Protein AF-A0A8J2E9C5-F1 (afdb_monomer)

Sequence (248 aa):
MGEDSKMFGYQILFMKEWVADTDEKKMEYRDKMMAWIKECCMEVVYVGPAHAFYETAKKCPPNMFVGKYESLQAAKDAMEKIPDRTEYVKRSMRVIEGPGDLFQKGHAYWIAQIETIHGDGSKWAKYFQAFGEANTSGFNCKYPDGNTKPVQLNLKNVSGSTFYDDSKVGTGNAFIPGTEITDDKGLVIIAEFPDCESGLLIHDAPEYKGSLLASLDMEYTNEEEWEKAEVRILAEVVERDIRIFKYE

Secondary structure (DSSP, 8-state):
------EEEEEEEEEEEE---SHHHHHHHHHHHHHHHHHH-SEEEEEEE-SEEEEGGGGS--EEEEEEESSHHHHHHHHHTPPP-TTTEEEEEEEEEEETTSS-TT-EEEEEEEEEE-TTSHHHHHHHHHHHHHHHH-EEEE-TTS-EEEE--EEEEEEEEEE---S------EEETTEEE-TTEEEEEEEEESSHHHHHHGGGSHHHHHHHHGGGT-----HHHHHHHHHHHHHHTEEEEEEEEE--

Nearest PDB structures (foldseek):
  3fmb-assembly1_B  TM=4.881E-01  e=1.694E-02  Bacteroides fragilis NCTC 9343
  3bb5-assembly2_C  TM=5.163E-01  e=3.321E-02  Jannaschia sp. CCS1
  1u8s-assembly1_A  TM=3.217E-01  e=8.639E-03  Vibrio cholerae
  1q53-assembly1_B  TM=5.784E-01  e=6.267E-01  Arabidopsis thaliana
  2dcl-assembly1_C-2  TM=4.756E-01  e=9.048E-01  Pyrococcus horikoshii

pLDDT: mean 85.26, std 12.81, range [38.34, 96.62]

Radius of gyration: 18.17 Å; Cα contacts (8 Å, |Δi|>4): 535; chains: 1; bounding box: 46×52×47 Å

Structure (mmCIF, N/CA/C/O backbone):
data_AF-A0A8J2E9C5-F1
#
_entry.id   AF-A0A8J2E9C5-F1
#
loop_
_atom_site.group_PDB
_atom_site.id
_atom_site.type_symbol
_atom_site.label_atom_id
_atom_site.label_alt_id
_atom_site.label_comp_id
_atom_site.label_asym_id
_atom_site.label_entity_id
_atom_site.label_seq_id
_atom_site.pdbx_PDB_ins_code
_atom_site.Cartn_x
_atom_site.Cartn_y
_atom_site.Cartn_z
_atom_site.occupancy
_atom_site.B_iso_or_equiv
_atom_site.auth_seq_id
_atom_site.auth_comp_id
_atom_site.auth_asym_id
_atom_site.auth_atom_id
_atom_site.pdbx_PDB_model_num
ATOM 1 N N . MET A 1 1 ? -3.335 -34.208 3.061 1.00 38.34 1 MET A N 1
ATOM 2 C CA . MET A 1 1 ? -2.199 -33.880 2.180 1.00 38.34 1 MET A CA 1
ATOM 3 C C . MET A 1 1 ? -2.610 -32.602 1.484 1.00 38.34 1 MET A C 1
ATOM 5 O O . MET A 1 1 ? -3.496 -32.668 0.646 1.00 38.34 1 MET A O 1
ATOM 9 N N . GLY A 1 2 ? -2.154 -31.455 1.989 1.00 42.97 2 GLY A N 1
ATOM 10 C CA . GLY A 1 2 ? -2.482 -30.165 1.384 1.00 42.97 2 GLY A CA 1
ATOM 11 C C . GLY A 1 2 ? -1.696 -30.036 0.090 1.00 42.97 2 GLY A C 1
ATOM 12 O O . GLY A 1 2 ? -0.521 -30.394 0.070 1.00 42.97 2 GLY A O 1
ATOM 13 N N . GLU A 1 3 ? -2.350 -29.623 -0.987 1.00 46.50 3 GLU A N 1
ATOM 14 C CA . GLU A 1 3 ? -1.642 -29.187 -2.184 1.00 46.50 3 GLU A CA 1
ATOM 15 C C . GLU A 1 3 ? -0.744 -28.020 -1.771 1.00 46.50 3 GLU A C 1
ATOM 17 O O . GLU A 1 3 ? -1.248 -27.012 -1.275 1.00 46.50 3 GLU A O 1
ATOM 22 N N . ASP A 1 4 ? 0.573 -28.164 -1.927 1.00 54.38 4 ASP A N 1
ATOM 23 C CA . ASP A 1 4 ? 1.475 -27.020 -1.866 1.00 54.38 4 ASP A CA 1
ATOM 24 C C . ASP A 1 4 ? 1.046 -26.079 -2.993 1.00 54.38 4 ASP A C 1
ATOM 26 O O . ASP A 1 4 ? 1.326 -26.313 -4.174 1.00 54.38 4 ASP A O 1
ATOM 30 N N . SER A 1 5 ? 0.279 -25.046 -2.641 1.00 74.81 5 SER A N 1
ATOM 31 C CA . SER A 1 5 ? -0.104 -24.002 -3.577 1.00 74.81 5 SER A CA 1
ATOM 32 C C . SER A 1 5 ? 1.186 -23.415 -4.131 1.00 74.81 5 SER A C 1
ATOM 34 O O . SER A 1 5 ? 1.983 -22.857 -3.375 1.00 74.81 5 SER A O 1
ATOM 36 N N . LYS A 1 6 ? 1.417 -23.577 -5.438 1.00 88.56 6 LYS A N 1
ATOM 37 C CA . LYS A 1 6 ? 2.603 -23.039 -6.106 1.00 88.56 6 LYS A CA 1
ATOM 38 C C . LYS A 1 6 ? 2.781 -21.569 -5.709 1.00 88.56 6 LYS A C 1
ATOM 40 O O . LYS A 1 6 ? 1.858 -20.770 -5.884 1.00 88.56 6 LYS A O 1
ATOM 45 N N . MET A 1 7 ? 3.958 -21.242 -5.184 1.00 93.56 7 MET A N 1
ATOM 46 C CA . MET A 1 7 ? 4.328 -19.880 -4.812 1.00 93.56 7 MET A CA 1
ATOM 47 C C . MET A 1 7 ? 4.856 -19.126 -6.034 1.00 93.56 7 MET A C 1
ATOM 49 O O . MET A 1 7 ? 5.491 -19.706 -6.918 1.00 93.56 7 MET A O 1
ATOM 53 N N . PHE A 1 8 ? 4.569 -17.831 -6.087 1.00 95.56 8 PHE A N 1
ATOM 54 C CA . PHE A 1 8 ? 4.914 -16.925 -7.175 1.00 95.56 8 PHE A CA 1
ATOM 55 C C . PHE A 1 8 ? 5.595 -15.678 -6.615 1.00 95.56 8 PHE A C 1
ATOM 57 O O . PHE A 1 8 ? 5.377 -15.293 -5.465 1.00 95.56 8 PHE A O 1
ATOM 64 N N . GLY A 1 9 ? 6.406 -15.028 -7.447 1.00 95.38 9 GLY A N 1
ATOM 65 C CA . GLY A 1 9 ? 6.961 -13.719 -7.128 1.00 95.38 9 GLY A CA 1
ATOM 66 C C . GLY A 1 9 ? 5.986 -12.621 -7.525 1.00 95.38 9 GLY A C 1
ATOM 67 O O . GLY A 1 9 ? 5.384 -12.689 -8.596 1.00 95.38 9 GLY A O 1
ATOM 68 N N . TYR A 1 10 ? 5.862 -11.590 -6.699 1.00 95.62 10 TYR A N 1
ATOM 69 C CA . TYR A 1 10 ? 5.095 -10.395 -7.026 1.00 95.62 10 TYR A CA 1
ATOM 70 C C . TYR A 1 10 ? 5.965 -9.159 -6.869 1.00 95.62 10 TYR A C 1
ATOM 72 O O . TYR A 1 10 ? 6.645 -8.999 -5.857 1.00 95.62 10 TYR A O 1
ATOM 80 N N . GLN A 1 11 ? 5.905 -8.272 -7.856 1.00 94.94 11 GLN A N 1
ATOM 81 C CA . GLN A 1 11 ? 6.438 -6.923 -7.743 1.00 94.94 11 GLN A CA 1
ATOM 82 C C . GLN A 1 11 ? 5.298 -5.939 -7.526 1.00 94.94 11 GLN A C 1
ATOM 84 O O . GLN A 1 11 ? 4.288 -5.990 -8.227 1.00 94.94 11 GLN A O 1
ATOM 89 N N . ILE A 1 12 ? 5.483 -5.020 -6.584 1.00 94.81 12 ILE A N 1
ATOM 90 C CA . ILE A 1 12 ? 4.533 -3.958 -6.262 1.00 94.81 12 ILE A CA 1
ATOM 91 C C . ILE A 1 12 ? 5.288 -2.634 -6.307 1.00 94.81 12 ILE A C 1
ATOM 93 O O . ILE A 1 12 ? 6.151 -2.372 -5.468 1.00 94.81 12 ILE A O 1
ATOM 97 N N . LEU A 1 13 ? 4.960 -1.795 -7.284 1.00 92.88 13 LEU A N 1
ATOM 98 C CA . LEU A 1 13 ? 5.558 -0.480 -7.501 1.00 92.88 13 LEU A CA 1
ATOM 99 C C . LEU A 1 13 ? 4.539 0.601 -7.171 1.00 92.88 13 LEU A C 1
ATOM 101 O O . LEU A 1 13 ? 3.459 0.630 -7.761 1.00 92.88 13 LEU A O 1
ATOM 105 N N . PHE A 1 14 ? 4.937 1.550 -6.329 1.00 92.56 14 PHE A N 1
ATOM 106 C CA . PHE A 1 14 ? 4.228 2.796 -6.051 1.00 92.56 14 PHE A CA 1
ATOM 107 C C . PHE A 1 14 ? 5.047 3.989 -6.548 1.00 92.56 14 PHE A C 1
ATOM 109 O O . PHE A 1 14 ? 6.194 4.188 -6.141 1.00 92.56 14 PHE A O 1
ATOM 116 N N . MET A 1 15 ? 4.473 4.808 -7.433 1.00 90.69 15 MET A N 1
ATOM 117 C CA . MET A 1 15 ? 5.114 6.058 -7.842 1.00 90.69 15 MET A CA 1
ATOM 118 C C . MET A 1 15 ? 5.050 7.077 -6.705 1.00 90.69 15 MET A C 1
ATOM 120 O O . MET A 1 15 ? 3.982 7.310 -6.145 1.00 90.69 15 MET A O 1
ATOM 124 N N . LYS A 1 16 ? 6.186 7.693 -6.369 1.00 88.00 16 LYS A N 1
ATOM 125 C CA . LYS A 1 16 ? 6.318 8.635 -5.248 1.00 88.00 16 LYS A CA 1
ATOM 126 C C . LYS A 1 16 ? 6.384 10.086 -5.707 1.00 88.00 16 LYS A C 1
ATOM 128 O O . LYS A 1 16 ? 5.796 10.946 -5.065 1.00 88.00 16 LYS A O 1
ATOM 133 N N . GLU A 1 17 ? 7.047 10.356 -6.829 1.00 89.31 17 GLU A N 1
ATOM 134 C CA . GLU A 1 17 ? 7.229 11.718 -7.345 1.00 89.31 17 GLU A CA 1
ATOM 135 C C . GLU A 1 17 ? 7.603 11.691 -8.831 1.00 89.31 17 GLU A C 1
ATOM 137 O O . GLU A 1 17 ? 8.390 10.840 -9.242 1.00 89.31 17 GLU A O 1
ATOM 142 N N . TRP A 1 18 ? 7.091 12.630 -9.629 1.00 88.81 18 TRP A N 1
ATOM 143 C CA . TRP A 1 18 ? 7.625 12.886 -10.969 1.00 88.81 18 TRP A CA 1
ATOM 144 C C . TRP A 1 18 ? 8.860 13.783 -10.868 1.00 88.81 18 TRP A C 1
ATOM 146 O O . TRP A 1 18 ? 8.775 14.880 -10.329 1.00 88.81 18 TRP A O 1
ATOM 156 N N . VAL A 1 19 ? 9.986 13.318 -11.407 1.00 90.31 19 VAL A N 1
ATOM 157 C CA . VAL A 1 19 ? 11.205 14.128 -11.585 1.00 90.31 19 VAL A CA 1
ATOM 158 C C . VAL A 1 19 ? 11.178 14.819 -12.948 1.00 90.31 19 VAL A C 1
ATOM 160 O O . VAL A 1 19 ? 11.629 15.953 -13.077 1.00 90.31 19 VAL A O 1
ATOM 163 N N . ALA A 1 20 ? 10.600 14.150 -13.950 1.00 90.12 20 ALA A N 1
ATOM 164 C CA . ALA A 1 20 ? 10.371 14.721 -15.266 1.00 90.12 20 ALA A CA 1
ATOM 165 C C . ALA A 1 20 ? 9.460 15.957 -15.186 1.00 90.12 20 ALA A C 1
ATOM 167 O O . ALA A 1 20 ? 8.334 15.902 -14.681 1.00 90.12 20 ALA A O 1
ATOM 168 N N . ASP A 1 21 ? 9.943 17.051 -15.759 1.00 90.69 21 ASP A N 1
ATOM 169 C CA . ASP A 1 21 ? 9.300 18.361 -15.818 1.00 90.69 21 ASP A CA 1
ATOM 170 C C . ASP A 1 21 ? 8.372 18.524 -17.031 1.00 90.69 21 ASP A C 1
ATOM 172 O O . ASP A 1 21 ? 7.454 19.344 -16.996 1.00 90.69 21 ASP A O 1
ATOM 176 N N . THR A 1 22 ? 8.554 17.712 -18.077 1.00 92.38 22 THR A N 1
ATOM 177 C CA . THR A 1 22 ? 7.727 17.728 -19.291 1.00 92.38 22 THR A CA 1
ATOM 178 C C . THR A 1 22 ? 6.881 16.469 -19.447 1.00 92.38 22 THR A C 1
ATOM 180 O O . THR A 1 22 ? 7.266 15.371 -19.039 1.00 92.38 22 THR A O 1
ATOM 183 N N . ASP A 1 23 ? 5.720 16.607 -20.087 1.00 92.12 23 ASP A N 1
ATOM 184 C CA . ASP A 1 23 ? 4.846 15.465 -20.371 1.00 92.12 23 ASP A CA 1
ATOM 185 C C . ASP A 1 23 ? 5.455 14.504 -21.400 1.00 92.12 23 ASP A C 1
ATOM 187 O O . ASP A 1 23 ? 5.246 13.297 -21.301 1.00 92.12 23 ASP A O 1
ATOM 191 N N . GLU A 1 24 ? 6.288 15.006 -22.314 1.00 94.25 24 GLU A N 1
ATOM 192 C CA . GLU A 1 24 ? 7.052 14.184 -23.259 1.00 94.25 24 GLU A CA 1
ATOM 193 C C . GLU A 1 24 ? 7.985 13.205 -22.533 1.00 94.25 24 GLU A C 1
ATOM 195 O O . GLU A 1 24 ? 7.962 12.010 -22.820 1.00 94.25 24 GLU A O 1
ATOM 200 N N . LYS A 1 25 ? 8.739 13.670 -21.525 1.00 93.00 25 LYS A N 1
ATOM 201 C CA . LYS A 1 25 ? 9.601 12.797 -20.709 1.00 93.00 25 LYS A CA 1
ATOM 202 C C . LYS A 1 25 ? 8.796 11.797 -19.880 1.00 93.00 25 LYS A C 1
ATOM 204 O O . LYS A 1 25 ? 9.195 10.640 -19.743 1.00 93.00 25 LYS A O 1
ATOM 209 N N . LYS A 1 26 ? 7.646 12.211 -19.335 1.00 91.06 26 LYS A N 1
ATOM 210 C CA . LYS A 1 26 ? 6.746 11.298 -18.606 1.00 91.06 26 LYS A CA 1
ATOM 211 C C . LYS A 1 26 ? 6.207 10.200 -19.527 1.00 91.06 26 LYS A C 1
ATOM 213 O O . LYS A 1 26 ? 6.152 9.040 -19.119 1.00 91.06 26 LYS A O 1
ATOM 218 N N . MET A 1 27 ? 5.833 10.553 -20.758 1.00 91.88 27 MET A N 1
ATOM 219 C CA . MET A 1 27 ? 5.395 9.603 -21.784 1.00 91.88 27 MET A CA 1
ATOM 220 C C . MET A 1 27 ? 6.518 8.654 -22.199 1.00 91.88 27 MET A C 1
ATOM 222 O O . MET A 1 27 ? 6.300 7.448 -22.225 1.00 91.88 27 MET A O 1
ATOM 226 N N . GLU A 1 28 ? 7.726 9.166 -22.433 1.00 93.56 28 GLU A N 1
ATOM 227 C CA . GLU A 1 28 ? 8.890 8.342 -22.771 1.00 93.56 28 GLU A CA 1
ATOM 228 C C . GLU A 1 28 ? 9.149 7.274 -21.696 1.00 93.56 28 GLU A C 1
ATOM 230 O O . GLU A 1 28 ? 9.311 6.090 -22.001 1.00 93.56 28 GLU A O 1
ATOM 235 N N . TYR A 1 29 ? 9.142 7.668 -20.419 1.00 92.00 29 TYR A N 1
ATOM 236 C CA . TYR A 1 29 ? 9.328 6.721 -19.321 1.00 92.00 29 TYR A CA 1
ATOM 237 C C . TYR A 1 29 ? 8.182 5.716 -19.213 1.00 92.00 29 TYR A C 1
ATOM 239 O O . TYR A 1 29 ? 8.417 4.533 -18.958 1.00 92.00 29 TYR A O 1
ATOM 247 N N . ARG A 1 30 ? 6.939 6.158 -19.438 1.00 90.88 30 ARG A N 1
ATOM 248 C CA . ARG A 1 30 ? 5.783 5.259 -19.499 1.00 90.88 30 ARG A CA 1
ATOM 249 C C . ARG A 1 30 ? 5.985 4.194 -20.575 1.00 90.88 30 ARG A C 1
ATOM 251 O O . ARG A 1 30 ? 5.774 3.021 -20.283 1.00 90.88 30 ARG A O 1
ATOM 258 N N . ASP A 1 31 ? 6.420 4.571 -21.771 1.00 93.38 31 ASP A N 1
ATOM 259 C CA . ASP A 1 31 ? 6.625 3.630 -22.875 1.00 93.38 31 ASP A CA 1
ATOM 260 C C . ASP A 1 31 ? 7.745 2.628 -22.564 1.00 93.38 31 ASP A C 1
ATOM 262 O O . ASP A 1 31 ? 7.563 1.423 -22.757 1.00 93.38 31 ASP A O 1
ATOM 266 N N . LYS A 1 32 ? 8.859 3.095 -21.976 1.00 93.25 32 LYS A N 1
ATOM 267 C CA . LYS A 1 32 ? 9.937 2.224 -21.471 1.00 93.25 32 LYS A CA 1
ATOM 268 C C . LYS A 1 32 ? 9.419 1.224 -20.434 1.00 93.25 32 LYS A C 1
ATOM 270 O O . LYS A 1 32 ? 9.705 0.031 -20.531 1.00 93.25 32 LYS A O 1
ATOM 275 N N . MET A 1 33 ? 8.630 1.691 -19.465 1.00 91.75 33 MET A N 1
ATOM 276 C CA . MET A 1 33 ? 8.033 0.836 -18.437 1.00 91.75 33 MET A CA 1
ATOM 277 C C . MET A 1 33 ? 7.073 -0.192 -19.037 1.00 91.75 33 MET A C 1
ATOM 279 O O . MET A 1 33 ? 7.141 -1.360 -18.674 1.00 91.75 33 MET A O 1
ATOM 283 N N . MET A 1 34 ? 6.209 0.202 -19.977 1.00 91.56 34 MET A N 1
ATOM 284 C CA . MET A 1 34 ? 5.273 -0.722 -20.626 1.00 91.56 34 MET A CA 1
ATOM 285 C C . MET A 1 34 ? 5.990 -1.784 -21.469 1.00 91.56 34 MET A C 1
ATOM 287 O O . MET A 1 34 ? 5.558 -2.938 -21.484 1.00 91.56 34 MET A O 1
ATOM 291 N N . ALA A 1 35 ? 7.090 -1.423 -22.138 1.00 93.06 35 ALA A N 1
ATOM 292 C CA . ALA A 1 35 ? 7.927 -2.376 -22.863 1.00 93.06 35 ALA A CA 1
ATOM 293 C C . ALA A 1 35 ? 8.553 -3.412 -21.914 1.00 93.06 35 ALA A C 1
ATOM 295 O O . ALA A 1 35 ? 8.406 -4.612 -22.146 1.00 93.06 35 ALA A O 1
ATOM 296 N N . TRP A 1 36 ? 9.154 -2.959 -20.809 1.00 93.31 36 TRP A N 1
ATOM 297 C CA . TRP A 1 36 ? 9.725 -3.844 -19.788 1.00 93.31 36 TRP A CA 1
ATOM 298 C C . TRP A 1 36 ? 8.662 -4.735 -19.123 1.00 93.31 36 TRP A C 1
ATOM 300 O 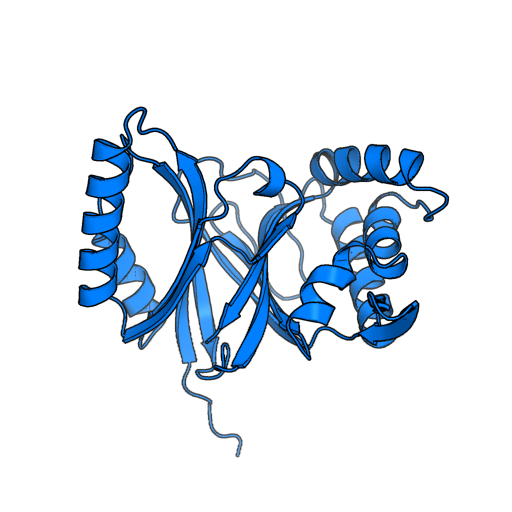O . TRP A 1 36 ? 8.883 -5.936 -18.972 1.00 93.31 36 TRP A O 1
ATOM 310 N N . ILE A 1 37 ? 7.479 -4.191 -18.801 1.00 91.69 37 ILE A N 1
ATOM 311 C CA . ILE A 1 37 ? 6.354 -4.967 -18.251 1.00 91.69 37 ILE A CA 1
ATOM 312 C C . ILE A 1 37 ? 5.995 -6.116 -19.198 1.00 91.69 37 ILE A C 1
ATOM 314 O O . ILE A 1 37 ? 5.868 -7.256 -18.761 1.00 91.69 37 ILE A O 1
ATOM 318 N N . LYS A 1 38 ? 5.864 -5.830 -20.498 1.00 90.00 38 LYS A N 1
ATOM 319 C CA . LYS A 1 38 ? 5.512 -6.829 -21.515 1.00 90.00 38 LYS A CA 1
ATOM 320 C C . LYS A 1 38 ? 6.583 -7.910 -21.687 1.00 90.00 38 LYS A C 1
ATOM 322 O O . LYS A 1 38 ? 6.244 -9.038 -22.027 1.00 90.00 38 LYS A O 1
ATOM 327 N N . GLU A 1 39 ? 7.851 -7.561 -21.501 1.00 90.56 39 GLU A N 1
ATOM 328 C CA . GLU A 1 39 ? 8.970 -8.497 -21.625 1.00 90.56 39 GLU A CA 1
ATOM 329 C C . GLU A 1 39 ? 9.114 -9.398 -20.394 1.00 90.56 39 GLU A C 1
ATOM 331 O O . GLU A 1 39 ? 9.357 -10.595 -20.532 1.00 90.56 39 GLU A O 1
ATOM 336 N N . CYS A 1 40 ? 8.981 -8.826 -19.196 1.00 89.12 40 CYS A N 1
ATOM 337 C CA . CYS A 1 40 ? 9.404 -9.486 -17.963 1.00 89.12 40 CYS A CA 1
ATOM 338 C C . CYS A 1 40 ? 8.252 -10.061 -17.131 1.00 89.12 40 CYS A C 1
ATOM 340 O O . CYS A 1 40 ? 8.484 -10.966 -16.332 1.00 89.12 40 CYS A O 1
ATOM 342 N N . CYS A 1 41 ? 7.029 -9.537 -17.258 1.00 89.44 41 CYS A N 1
ATOM 343 C CA . CYS A 1 41 ? 5.917 -9.971 -16.412 1.00 89.44 41 CYS A CA 1
ATOM 344 C C . CYS A 1 41 ? 5.252 -11.214 -16.991 1.00 89.44 41 CYS A C 1
ATOM 346 O O . CYS A 1 41 ? 4.810 -11.211 -18.139 1.00 89.44 41 CYS A O 1
ATOM 348 N N . MET A 1 42 ? 5.088 -12.245 -16.161 1.00 90.50 42 MET A N 1
ATOM 349 C CA . MET A 1 42 ? 4.249 -13.389 -16.520 1.00 90.50 42 MET A CA 1
ATOM 350 C C . MET A 1 42 ? 2.776 -12.965 -16.598 1.00 90.50 42 MET A C 1
ATOM 352 O O . MET A 1 42 ? 2.048 -13.387 -17.491 1.00 90.50 42 MET A O 1
ATOM 356 N N . GLU A 1 43 ? 2.339 -12.116 -15.666 1.00 94.31 43 GLU A N 1
ATOM 357 C CA . GLU A 1 43 ? 0.980 -11.586 -15.616 1.00 94.31 43 GLU A CA 1
ATOM 358 C C . GLU A 1 43 ? 0.994 -10.163 -15.041 1.00 94.31 43 GLU A C 1
ATOM 360 O O . GLU A 1 43 ? 1.616 -9.896 -14.010 1.00 94.31 43 GLU A O 1
ATOM 365 N N . VAL A 1 44 ? 0.300 -9.240 -15.712 1.00 95.19 44 VAL A N 1
ATOM 366 C CA . VAL A 1 44 ? 0.054 -7.889 -15.194 1.00 95.19 44 VAL A CA 1
ATOM 367 C C . VAL A 1 44 ? -1.236 -7.931 -14.390 1.00 95.19 44 VAL A C 1
ATOM 369 O O . VAL A 1 44 ? -2.321 -8.036 -14.962 1.00 95.19 44 VAL A O 1
ATOM 372 N N . VAL A 1 45 ? -1.110 -7.855 -13.067 1.00 95.69 45 VAL A N 1
ATOM 373 C CA . VAL A 1 45 ? -2.261 -7.769 -12.161 1.00 95.69 45 VAL A CA 1
ATOM 374 C C . VAL A 1 45 ? -2.852 -6.365 -12.227 1.00 95.69 45 VAL A C 1
ATOM 376 O O . VAL A 1 45 ? -4.058 -6.197 -12.339 1.00 95.69 45 VAL A O 1
ATOM 379 N N . TYR A 1 46 ? -2.011 -5.331 -12.192 1.00 95.56 46 TYR A N 1
ATOM 380 C CA . TYR A 1 46 ? -2.495 -3.959 -12.288 1.00 95.56 46 TYR A CA 1
ATOM 381 C C . TYR A 1 46 ? -1.446 -3.017 -12.861 1.00 95.56 46 TYR A C 1
ATOM 383 O O . TYR A 1 46 ? -0.265 -3.115 -12.533 1.00 95.56 46 TYR A O 1
ATOM 391 N N . VAL A 1 47 ? -1.885 -2.062 -13.679 1.00 93.88 47 VAL A N 1
ATOM 392 C CA . VAL A 1 47 ? -1.087 -0.905 -14.092 1.00 93.88 47 VAL A CA 1
ATOM 393 C C . VAL A 1 47 ? -2.015 0.288 -14.285 1.00 93.88 47 VAL A C 1
ATOM 395 O O . VAL A 1 47 ? -2.882 0.287 -15.156 1.00 93.88 47 VAL A O 1
ATOM 398 N N . GLY A 1 48 ? -1.862 1.318 -13.459 1.00 92.69 48 GLY A N 1
ATOM 399 C CA . GLY A 1 48 ? -2.769 2.460 -13.509 1.00 92.69 48 GLY A CA 1
ATOM 400 C C . GLY A 1 48 ? -2.763 3.302 -12.241 1.00 92.69 48 GLY A C 1
ATOM 401 O O . GLY A 1 48 ? -1.997 3.027 -11.316 1.00 92.69 48 GLY A O 1
ATOM 402 N N . PRO A 1 49 ? -3.586 4.361 -12.190 1.00 93.06 49 PRO A N 1
ATOM 403 C CA . PRO A 1 49 ? -3.785 5.134 -10.970 1.00 93.06 49 PRO A CA 1
ATOM 404 C C . PRO A 1 49 ? -4.490 4.286 -9.904 1.00 93.06 49 PRO A C 1
ATOM 406 O O . PRO A 1 49 ? -5.382 3.508 -10.227 1.00 93.06 49 PRO A O 1
ATOM 409 N N . ALA A 1 50 ? -4.123 4.435 -8.636 1.00 93.00 50 ALA A N 1
ATOM 410 C CA . ALA A 1 50 ? -4.921 3.919 -7.530 1.00 93.00 50 ALA A CA 1
ATOM 411 C C . ALA A 1 50 ? -6.314 4.578 -7.526 1.00 93.00 50 ALA A C 1
ATOM 413 O O . ALA A 1 50 ? -6.450 5.757 -7.855 1.00 93.00 50 ALA A O 1
ATOM 414 N N . HIS A 1 51 ? -7.336 3.814 -7.142 1.00 91.12 51 HIS A N 1
ATOM 415 C CA . HIS A 1 51 ? -8.708 4.304 -6.979 1.00 91.12 51 HIS A CA 1
ATOM 416 C C . HIS A 1 51 ? -8.840 5.186 -5.731 1.00 91.12 51 HIS A C 1
ATOM 418 O O . HIS A 1 51 ? -9.567 6.173 -5.747 1.00 91.12 51 HIS A O 1
ATOM 424 N N . ALA A 1 52 ? -8.097 4.849 -4.676 1.00 89.56 52 ALA A N 1
ATOM 425 C CA . ALA A 1 52 ? -7.893 5.692 -3.505 1.00 89.56 52 ALA A CA 1
ATOM 426 C C . ALA A 1 52 ? -6.478 5.509 -2.959 1.00 89.56 52 ALA A C 1
ATOM 428 O O . ALA A 1 52 ? -5.839 4.473 -3.168 1.00 89.56 52 ALA A O 1
ATOM 429 N N . PHE A 1 53 ? -5.987 6.534 -2.273 1.00 90.31 53 PHE A N 1
ATOM 430 C CA . PHE A 1 53 ? -4.647 6.572 -1.712 1.00 90.31 53 PHE A CA 1
ATOM 431 C C . PHE A 1 53 ? -4.646 7.428 -0.445 1.00 90.31 53 PHE A C 1
ATOM 433 O O . PHE A 1 53 ? -5.265 8.493 -0.401 1.00 90.31 53 PHE A O 1
ATOM 440 N N . TYR A 1 54 ? -3.966 6.952 0.594 1.00 88.56 54 TYR A N 1
ATOM 441 C CA . TYR A 1 54 ? -4.038 7.541 1.930 1.00 88.56 54 TYR A CA 1
ATOM 442 C C . TYR A 1 54 ? -2.648 7.813 2.505 1.00 88.56 54 TYR A C 1
ATOM 444 O O . TYR A 1 54 ? -1.636 7.295 2.029 1.00 88.56 54 TYR A O 1
ATOM 452 N N . GLU A 1 55 ? -2.614 8.649 3.543 1.00 85.94 55 GLU A N 1
ATOM 453 C CA . GLU A 1 55 ? -1.415 8.924 4.338 1.00 85.94 55 GLU A CA 1
ATOM 454 C C . GLU A 1 55 ? -0.260 9.498 3.504 1.00 85.94 55 GLU A C 1
ATOM 456 O O . GLU A 1 55 ? -0.444 10.532 2.857 1.00 85.94 55 GLU A O 1
ATOM 461 N N . THR A 1 56 ? 0.925 8.874 3.485 1.00 84.12 56 THR A N 1
ATOM 462 C CA . THR A 1 56 ? 2.060 9.403 2.702 1.00 84.12 56 THR A CA 1
ATOM 463 C C . THR A 1 56 ? 1.750 9.469 1.206 1.00 84.12 56 THR A C 1
ATOM 465 O O . THR A 1 56 ? 2.242 10.362 0.513 1.00 84.12 56 THR A O 1
ATOM 468 N N . ALA A 1 57 ? 0.845 8.610 0.726 1.00 81.88 57 ALA A N 1
ATOM 469 C CA . ALA A 1 57 ? 0.420 8.561 -0.663 1.00 81.88 57 ALA A CA 1
ATOM 470 C C . ALA A 1 57 ? -0.373 9.806 -1.096 1.00 81.88 57 ALA A C 1
ATOM 472 O O . ALA A 1 57 ? -0.382 10.124 -2.283 1.00 81.88 57 ALA A O 1
ATOM 473 N N . LYS A 1 58 ? -0.985 10.561 -0.161 1.00 84.56 58 LYS A N 1
ATOM 474 C CA . LYS A 1 58 ? -1.742 11.803 -0.454 1.00 84.56 58 LYS A CA 1
ATOM 475 C C . LYS A 1 58 ? -0.896 12.859 -1.185 1.00 84.56 58 LYS A C 1
ATOM 477 O O . LYS A 1 58 ? -1.447 13.761 -1.809 1.00 84.56 58 LYS A O 1
ATOM 482 N N . LYS A 1 59 ? 0.436 12.760 -1.103 1.00 81.88 59 LYS A N 1
ATOM 483 C CA . LYS A 1 59 ? 1.400 13.678 -1.734 1.00 81.88 59 LYS A CA 1
ATOM 484 C C . LYS A 1 59 ? 2.070 13.093 -2.985 1.00 81.88 59 LYS A C 1
ATOM 486 O O . LYS A 1 59 ? 2.920 13.755 -3.575 1.00 81.88 59 LYS A O 1
ATOM 491 N N . CYS A 1 60 ? 1.718 11.871 -3.377 1.00 85.31 60 CYS A N 1
ATOM 492 C CA . CYS A 1 60 ? 2.383 11.123 -4.437 1.00 85.31 60 CYS A CA 1
ATOM 493 C C . CYS A 1 60 ? 1.498 10.992 -5.688 1.00 85.31 60 CYS A C 1
ATOM 495 O O . CYS A 1 60 ? 0.272 11.061 -5.593 1.00 85.31 60 CYS A O 1
ATOM 497 N N . PRO A 1 61 ? 2.083 10.741 -6.875 1.00 86.25 61 PRO A N 1
ATOM 498 C CA . PRO A 1 61 ? 1.314 10.312 -8.034 1.00 86.25 61 PRO A CA 1
ATOM 499 C C . PRO A 1 61 ? 0.526 9.030 -7.718 1.00 86.25 61 PRO A C 1
ATOM 501 O O . PRO A 1 61 ? 1.085 8.099 -7.126 1.00 86.25 61 PRO A O 1
ATOM 504 N N . PRO A 1 62 ? -0.736 8.913 -8.165 1.00 89.31 62 PRO A N 1
ATOM 505 C CA . PRO A 1 62 ? -1.581 7.768 -7.825 1.00 89.31 62 PRO A CA 1
ATOM 506 C C . PRO A 1 62 ? -1.119 6.478 -8.513 1.00 89.31 62 PRO A C 1
ATOM 508 O O . PRO A 1 62 ? -1.522 5.387 -8.122 1.00 89.31 62 PRO A O 1
ATOM 511 N N . ASN A 1 63 ? -0.275 6.579 -9.541 1.00 92.00 63 ASN A N 1
ATOM 512 C CA . ASN A 1 63 ? 0.150 5.464 -10.374 1.00 92.00 63 ASN A CA 1
ATOM 513 C C . ASN A 1 63 ? 0.869 4.362 -9.591 1.00 92.00 63 ASN A C 1
ATOM 515 O O . ASN A 1 63 ? 1.834 4.600 -8.862 1.00 92.00 63 ASN A O 1
ATOM 519 N N . MET A 1 64 ? 0.417 3.136 -9.810 1.00 94.25 64 MET A N 1
ATOM 520 C CA . MET A 1 64 ? 0.998 1.929 -9.256 1.00 94.25 64 MET A CA 1
ATOM 521 C C . MET A 1 64 ? 1.021 0.808 -10.292 1.00 94.25 64 MET A C 1
ATOM 523 O O . MET A 1 64 ? 0.335 0.857 -11.319 1.00 94.25 64 MET A O 1
ATOM 527 N N . PHE A 1 65 ? 1.829 -0.203 -10.006 1.00 94.75 65 PHE A N 1
ATOM 528 C CA . PHE A 1 65 ? 1.945 -1.411 -10.802 1.00 94.75 65 PHE A CA 1
ATOM 529 C C . PHE A 1 65 ? 2.043 -2.632 -9.885 1.00 94.75 65 PHE A C 1
ATOM 531 O O . PHE A 1 65 ? 2.730 -2.589 -8.864 1.00 94.75 65 PHE A O 1
ATOM 538 N N . VAL A 1 66 ? 1.355 -3.706 -10.266 1.00 96.62 66 VAL A N 1
ATOM 539 C CA . VAL A 1 66 ? 1.453 -5.024 -9.640 1.00 96.62 66 VAL A CA 1
ATOM 540 C C . VAL A 1 66 ? 1.697 -6.052 -10.741 1.00 96.62 66 VAL A C 1
ATOM 542 O O . VAL A 1 66 ? 0.861 -6.232 -11.631 1.00 96.62 66 VAL A O 1
ATOM 545 N N . GLY A 1 67 ? 2.847 -6.714 -10.683 1.00 96.25 67 GLY A N 1
ATOM 546 C CA . GLY A 1 67 ? 3.250 -7.764 -11.615 1.00 96.25 67 GLY A CA 1
ATOM 547 C C . GLY A 1 67 ? 3.420 -9.091 -10.896 1.00 96.25 67 GLY A C 1
ATOM 548 O O . GLY A 1 67 ? 3.931 -9.125 -9.778 1.00 96.25 67 GLY A O 1
ATOM 549 N N . LYS A 1 68 ? 3.016 -10.180 -11.543 1.00 96.38 68 LYS A N 1
ATOM 550 C CA . LYS A 1 68 ? 3.214 -11.550 -11.070 1.00 96.38 68 LYS A CA 1
ATOM 551 C C . LYS A 1 68 ? 4.230 -12.260 -11.959 1.00 96.38 68 LYS A C 1
ATOM 553 O O . LYS A 1 68 ? 4.241 -12.087 -13.180 1.00 96.38 68 LYS A O 1
ATOM 558 N N . TYR A 1 69 ? 5.062 -13.078 -11.328 1.00 96.25 69 TYR A N 1
ATOM 559 C CA . TYR A 1 69 ? 6.207 -13.772 -11.906 1.00 96.25 69 TYR A CA 1
ATOM 560 C C . TYR A 1 69 ? 6.198 -15.228 -11.462 1.00 96.25 69 TYR A C 1
ATOM 562 O O . TYR A 1 69 ? 5.696 -15.557 -10.390 1.00 96.25 69 TYR A O 1
ATOM 570 N N . GLU A 1 70 ? 6.792 -16.103 -12.265 1.00 95.38 70 GLU A N 1
ATOM 571 C CA . GLU A 1 70 ? 6.796 -17.550 -12.021 1.00 95.38 70 GLU A CA 1
ATOM 572 C C . GLU A 1 70 ? 7.434 -17.979 -10.690 1.00 95.38 70 GLU A C 1
ATOM 574 O O . GLU A 1 70 ? 7.134 -19.067 -10.204 1.00 95.38 70 GLU A O 1
ATOM 579 N N . SER A 1 71 ? 8.302 -17.141 -10.116 1.00 94.88 71 SER A N 1
ATOM 580 C CA . SER A 1 71 ? 8.966 -17.351 -8.830 1.00 94.88 71 SER A CA 1
ATOM 581 C C . SER A 1 71 ? 9.439 -16.022 -8.237 1.00 94.88 71 SER A C 1
ATOM 583 O O . SER A 1 71 ? 9.527 -15.010 -8.943 1.00 94.88 71 SER A O 1
ATOM 585 N N . LEU A 1 72 ? 9.799 -16.029 -6.950 1.00 92.62 72 LEU A N 1
ATOM 586 C CA . LEU A 1 72 ? 10.446 -14.889 -6.301 1.00 92.62 72 LEU A CA 1
ATOM 587 C C . LEU A 1 72 ? 11.744 -14.480 -7.016 1.00 92.62 72 LEU A C 1
ATOM 589 O O . LEU A 1 72 ? 12.007 -13.289 -7.164 1.00 92.62 72 LEU A O 1
ATOM 593 N N . GLN A 1 73 ? 12.541 -15.447 -7.483 1.00 93.19 73 GLN A N 1
ATOM 594 C CA . GLN A 1 73 ? 13.796 -15.156 -8.180 1.00 93.19 73 GLN A CA 1
ATOM 595 C C . GLN A 1 73 ? 13.544 -14.475 -9.526 1.00 93.19 73 GLN A C 1
ATOM 597 O O . GLN A 1 73 ? 14.161 -13.457 -9.802 1.00 93.19 73 GLN A O 1
ATOM 602 N N . ALA A 1 74 ? 12.568 -14.944 -10.308 1.00 94.69 74 ALA A N 1
ATOM 603 C CA . ALA A 1 74 ? 12.208 -14.302 -11.574 1.00 94.69 74 ALA A CA 1
ATOM 604 C C . ALA A 1 74 ? 11.732 -12.851 -11.374 1.00 94.69 74 ALA A C 1
ATOM 606 O O . ALA A 1 74 ? 12.066 -11.968 -12.164 1.00 94.69 74 ALA A O 1
ATOM 607 N N . ALA A 1 75 ? 10.997 -12.582 -10.286 1.00 93.88 75 ALA A N 1
ATOM 608 C CA . ALA A 1 75 ? 10.644 -11.217 -9.908 1.00 93.88 75 ALA A CA 1
ATOM 609 C C . ALA A 1 75 ? 11.886 -10.380 -9.558 1.00 93.88 75 ALA A C 1
ATOM 611 O O . ALA A 1 75 ? 11.942 -9.208 -9.906 1.00 93.88 75 ALA A O 1
ATOM 612 N N . LYS A 1 76 ? 12.906 -10.942 -8.908 1.00 91.06 76 LYS A N 1
ATOM 613 C CA . LYS A 1 76 ? 14.161 -10.219 -8.642 1.00 91.06 76 LYS A CA 1
ATOM 614 C C . LYS A 1 76 ? 14.968 -9.981 -9.921 1.00 91.06 76 LYS A C 1
ATOM 616 O O . LYS A 1 76 ? 15.391 -8.858 -10.154 1.00 91.06 76 LYS A O 1
ATOM 621 N N . ASP A 1 77 ? 15.091 -10.975 -10.793 1.00 92.06 77 ASP A N 1
ATOM 622 C CA . ASP A 1 77 ? 15.835 -10.856 -12.055 1.00 92.06 77 ASP A CA 1
AT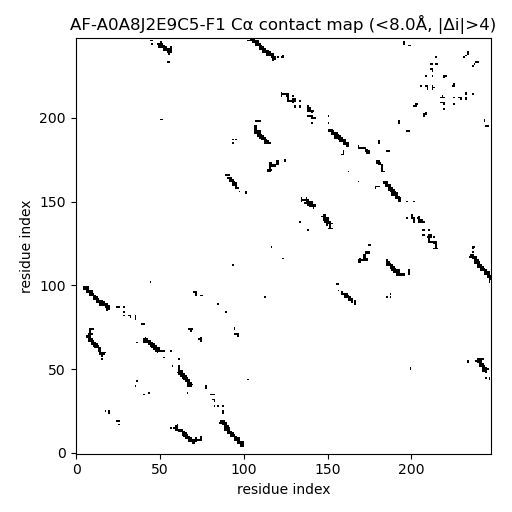OM 623 C C . ASP A 1 77 ? 15.205 -9.809 -12.990 1.00 92.06 77 ASP A C 1
ATOM 625 O O . ASP A 1 77 ? 15.897 -9.060 -13.680 1.00 92.06 77 ASP A O 1
ATOM 629 N N . ALA A 1 78 ? 13.871 -9.703 -12.991 1.00 92.00 78 ALA A N 1
ATOM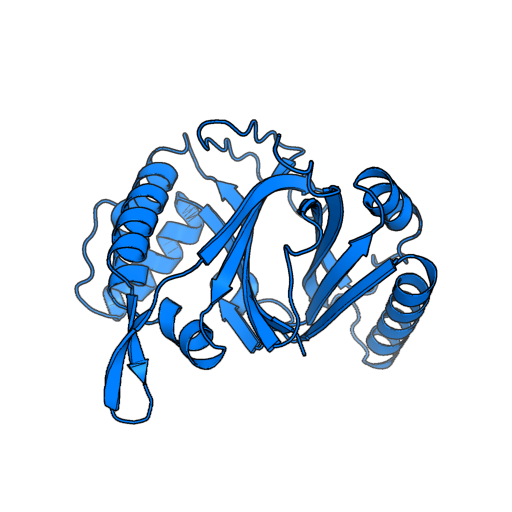 630 C CA . ALA A 1 78 ? 13.163 -8.666 -13.735 1.00 92.00 78 ALA A CA 1
ATOM 631 C C . ALA A 1 78 ? 13.515 -7.244 -13.256 1.00 92.00 78 ALA A C 1
ATOM 633 O O . ALA A 1 78 ? 13.481 -6.314 -14.064 1.00 92.00 78 ALA A O 1
ATOM 634 N N . MET A 1 79 ? 13.878 -7.063 -11.979 1.00 84.88 79 MET A N 1
ATOM 635 C CA . MET A 1 79 ? 14.299 -5.763 -11.442 1.00 84.88 79 MET A CA 1
ATOM 636 C C . MET A 1 79 ? 15.614 -5.280 -12.023 1.00 84.88 79 MET A C 1
ATOM 638 O O . MET A 1 79 ? 15.761 -4.088 -12.266 1.00 84.88 79 MET A O 1
ATOM 642 N N . GLU A 1 80 ? 16.554 -6.183 -12.284 1.00 86.00 80 GLU A N 1
ATOM 643 C CA . GLU A 1 80 ? 17.863 -5.820 -12.836 1.00 86.00 80 GLU A CA 1
ATOM 644 C C . GLU A 1 80 ? 17.753 -5.221 -14.246 1.00 86.00 80 GLU A C 1
ATOM 646 O O . GLU A 1 80 ? 18.641 -4.504 -14.700 1.00 86.00 80 GLU A O 1
ATOM 651 N N . LYS A 1 81 ? 16.638 -5.489 -14.933 1.00 88.19 81 LYS A N 1
ATOM 652 C CA . LYS A 1 81 ? 16.345 -5.021 -16.294 1.00 88.19 81 LYS A CA 1
ATOM 653 C C . LYS A 1 81 ? 15.425 -3.808 -16.334 1.00 88.19 81 LYS A C 1
ATOM 655 O O . LYS A 1 81 ? 15.024 -3.379 -17.417 1.00 88.19 81 LYS A O 1
ATOM 660 N N . ILE A 1 82 ? 15.016 -3.297 -15.177 1.00 86.81 82 ILE A N 1
ATOM 661 C CA . ILE A 1 82 ? 14.040 -2.221 -15.133 1.00 86.81 82 ILE A CA 1
ATOM 662 C C . ILE A 1 82 ? 14.632 -0.939 -15.739 1.00 86.81 82 ILE A C 1
ATOM 664 O O . ILE A 1 82 ? 15.801 -0.638 -15.490 1.00 86.81 82 ILE A O 1
ATOM 668 N N . PRO A 1 83 ? 13.859 -0.159 -16.519 1.00 88.00 83 PRO A N 1
ATOM 669 C CA . PRO A 1 83 ? 14.374 1.066 -17.113 1.00 88.00 83 PRO A CA 1
ATOM 670 C C . PRO A 1 83 ? 14.904 2.035 -16.057 1.00 88.00 83 PRO A C 1
ATOM 672 O O . PRO A 1 83 ? 14.295 2.196 -14.991 1.00 88.00 83 PRO A O 1
ATOM 675 N N . ASP A 1 84 ? 16.008 2.710 -16.386 1.00 86.62 84 ASP A N 1
ATOM 676 C CA . ASP A 1 84 ? 16.524 3.795 -15.559 1.00 86.62 84 ASP A CA 1
ATOM 677 C C . ASP A 1 84 ? 15.447 4.875 -15.396 1.00 86.62 84 ASP A C 1
ATOM 679 O O . ASP A 1 84 ? 14.775 5.295 -16.342 1.00 86.62 84 ASP A O 1
ATOM 683 N N . ARG A 1 85 ? 15.272 5.289 -14.146 1.00 84.88 85 ARG A N 1
ATOM 684 C CA . ARG A 1 85 ? 14.225 6.191 -13.676 1.00 84.88 85 ARG A CA 1
ATOM 685 C C . ARG A 1 85 ? 14.763 7.544 -13.233 1.00 84.88 85 ARG A C 1
ATOM 687 O O . ARG A 1 85 ? 13.951 8.407 -12.919 1.00 84.88 85 ARG A O 1
ATOM 694 N N . THR A 1 86 ? 16.085 7.703 -13.135 1.00 85.19 86 THR A N 1
ATOM 695 C CA . THR A 1 86 ? 16.739 8.781 -12.372 1.00 85.19 86 THR A CA 1
ATOM 696 C C . THR A 1 86 ? 16.263 10.170 -12.793 1.00 85.19 86 THR A C 1
ATOM 698 O O . THR A 1 86 ? 15.984 11.013 -11.946 1.00 85.19 86 THR A O 1
ATOM 701 N N . GLU A 1 87 ? 16.075 10.385 -14.094 1.00 89.00 87 GLU A N 1
ATOM 702 C CA . GLU A 1 87 ? 15.604 11.659 -14.652 1.00 89.00 87 GLU A CA 1
ATOM 703 C C . GLU A 1 87 ? 14.073 11.760 -14.782 1.00 89.00 87 GLU A C 1
ATOM 705 O O . GLU A 1 87 ? 13.548 12.784 -15.217 1.00 89.00 87 GLU A O 1
ATOM 710 N N . TYR A 1 88 ? 13.344 10.700 -14.427 1.00 89.94 88 TYR A N 1
ATOM 711 C CA . TYR A 1 88 ? 11.921 10.555 -14.717 1.00 89.94 88 TYR A CA 1
ATOM 712 C C . TYR A 1 88 ? 11.054 10.527 -13.462 1.00 89.94 88 TYR A C 1
ATOM 714 O O . TYR A 1 88 ? 10.070 11.264 -13.379 1.00 89.94 88 TYR A O 1
ATOM 722 N N . VAL A 1 89 ? 11.378 9.680 -12.481 1.00 88.62 89 VAL A N 1
ATOM 723 C CA . VAL A 1 89 ? 10.461 9.364 -11.379 1.00 88.62 89 VAL A CA 1
ATOM 724 C C . VAL A 1 89 ? 11.191 8.842 -10.135 1.00 88.62 89 VAL A C 1
ATOM 726 O O . VAL A 1 89 ? 12.129 8.049 -10.226 1.00 88.62 89 VAL A O 1
ATOM 729 N N . LYS A 1 90 ? 10.689 9.198 -8.949 1.00 87.62 90 LYS A N 1
ATOM 730 C CA . LYS A 1 90 ? 10.963 8.470 -7.697 1.00 87.62 90 LYS A CA 1
ATOM 731 C C . LYS A 1 90 ? 9.848 7.464 -7.447 1.00 87.62 90 LYS A C 1
ATOM 733 O O . LYS A 1 90 ? 8.671 7.783 -7.621 1.00 87.62 90 LYS A O 1
ATOM 738 N N . ARG A 1 91 ? 10.192 6.240 -7.052 1.00 86.69 91 ARG A N 1
ATOM 739 C CA . ARG A 1 91 ? 9.230 5.133 -6.955 1.00 86.69 91 ARG A CA 1
ATOM 740 C C . ARG A 1 91 ? 9.689 4.064 -5.977 1.00 86.69 91 ARG A C 1
ATOM 742 O O . ARG A 1 91 ? 10.752 3.494 -6.174 1.00 86.69 91 ARG A O 1
ATOM 749 N N . SER A 1 92 ? 8.822 3.701 -5.046 1.00 86.50 92 SER A N 1
ATOM 750 C CA . SER A 1 92 ? 9.065 2.592 -4.132 1.00 86.50 92 SER A CA 1
ATOM 751 C C . SER A 1 92 ? 8.667 1.291 -4.814 1.00 86.50 92 SER A C 1
ATOM 753 O O . SER A 1 92 ? 7.571 1.192 -5.371 1.00 86.50 92 SER A O 1
ATOM 755 N N . MET A 1 93 ? 9.562 0.304 -4.818 1.00 88.25 93 MET A N 1
ATOM 756 C CA . MET A 1 93 ? 9.237 -1.039 -5.283 1.00 88.25 93 MET A CA 1
ATOM 757 C C . MET A 1 93 ? 9.523 -2.076 -4.214 1.00 88.25 93 MET A C 1
ATOM 759 O O . MET A 1 93 ? 10.541 -2.005 -3.521 1.00 88.25 93 MET A O 1
ATOM 763 N N . ARG A 1 94 ? 8.606 -3.035 -4.107 1.00 89.00 94 ARG A N 1
ATOM 764 C CA . ARG A 1 94 ? 8.697 -4.197 -3.233 1.00 89.00 94 ARG A CA 1
ATOM 765 C C . ARG A 1 94 ? 8.559 -5.472 -4.030 1.00 89.00 94 ARG A C 1
ATOM 767 O O . ARG A 1 94 ? 7.744 -5.544 -4.947 1.00 89.00 94 ARG A O 1
ATOM 774 N N . VAL A 1 95 ? 9.335 -6.469 -3.628 1.00 90.75 95 VAL A N 1
ATOM 775 C CA . VAL A 1 95 ? 9.209 -7.837 -4.119 1.00 90.75 95 VAL A CA 1
ATOM 776 C C . VAL A 1 95 ? 8.782 -8.721 -2.956 1.00 90.75 95 VAL A C 1
ATOM 778 O O . VAL A 1 95 ? 9.388 -8.661 -1.884 1.00 90.75 95 VAL A O 1
ATOM 781 N N . ILE A 1 96 ? 7.736 -9.513 -3.169 1.00 92.00 96 ILE A N 1
ATOM 782 C CA . ILE A 1 96 ? 7.219 -10.486 -2.203 1.00 92.00 96 ILE A CA 1
ATOM 783 C C . ILE A 1 96 ? 7.023 -11.844 -2.873 1.00 92.00 96 ILE A C 1
ATOM 785 O O . ILE A 1 96 ? 6.957 -11.949 -4.099 1.00 92.00 96 ILE A O 1
ATOM 789 N N . GLU A 1 97 ? 6.893 -12.875 -2.051 1.00 92.06 97 GLU A N 1
ATOM 790 C CA . GLU A 1 97 ? 6.434 -14.195 -2.466 1.00 92.06 97 GLU A CA 1
ATOM 791 C C . GLU A 1 97 ? 5.000 -14.407 -1.964 1.00 92.06 97 GLU A C 1
ATOM 793 O O . GLU A 1 97 ? 4.655 -13.963 -0.870 1.00 92.06 97 GLU A O 1
ATOM 798 N N . GLY A 1 98 ? 4.151 -15.050 -2.763 1.00 91.75 98 GLY A N 1
ATOM 799 C CA . GLY A 1 98 ? 2.758 -15.307 -2.394 1.00 91.75 98 GLY A CA 1
ATOM 800 C C . GLY A 1 98 ? 2.117 -16.434 -3.207 1.00 91.75 98 GLY A C 1
ATOM 801 O O . GLY A 1 98 ? 2.697 -16.875 -4.205 1.00 91.75 98 GLY A O 1
ATOM 802 N N . PRO A 1 99 ? 0.932 -16.919 -2.802 1.00 92.38 99 PRO A N 1
ATOM 803 C CA . PRO A 1 99 ? 0.218 -17.966 -3.526 1.00 92.38 99 PRO A CA 1
ATOM 804 C C . PRO A 1 99 ? -0.321 -17.439 -4.861 1.00 92.38 99 PRO A C 1
ATOM 806 O O . PRO A 1 99 ? -0.572 -16.246 -5.019 1.00 92.38 99 PRO A O 1
ATOM 809 N N . GLY A 1 100 ? -0.536 -18.329 -5.833 1.00 90.62 100 GLY A N 1
ATOM 810 C CA . GLY A 1 100 ? -0.951 -17.940 -7.188 1.00 90.62 100 GLY A CA 1
ATOM 811 C C . GLY A 1 100 ? -2.281 -17.184 -7.288 1.00 90.62 100 GLY A C 1
ATOM 812 O O . GLY A 1 100 ? -2.492 -16.475 -8.275 1.00 90.62 100 GLY A O 1
ATOM 813 N N . ASP A 1 101 ? -3.140 -17.312 -6.280 1.00 90.06 101 ASP A N 1
ATOM 814 C CA . ASP A 1 101 ? -4.451 -16.678 -6.139 1.00 90.06 101 ASP A CA 1
ATOM 815 C C . ASP A 1 101 ? -4.445 -15.487 -5.156 1.00 90.06 101 ASP A C 1
ATOM 817 O O . ASP A 1 101 ? -5.499 -15.062 -4.668 1.00 90.06 101 ASP A O 1
ATOM 821 N N . LEU A 1 102 ? -3.259 -14.931 -4.870 1.00 93.62 102 LEU A N 1
ATOM 822 C CA . LEU A 1 102 ? -3.099 -13.718 -4.064 1.00 93.62 102 LEU A CA 1
ATOM 823 C C . LEU A 1 102 ? -3.945 -12.555 -4.607 1.00 93.62 102 LEU A C 1
ATOM 825 O O . LEU A 1 102 ? -4.547 -11.825 -3.823 1.00 93.62 102 LEU A O 1
ATOM 829 N N . PHE A 1 103 ? -4.020 -12.434 -5.936 1.00 93.81 103 PHE A N 1
ATOM 830 C CA . PHE A 1 103 ? -4.880 -11.490 -6.645 1.00 93.81 103 PHE A CA 1
ATOM 831 C C . PHE A 1 103 ? -5.799 -12.233 -7.617 1.00 93.81 103 PHE A C 1
ATOM 833 O O . PHE A 1 103 ? -5.347 -13.093 -8.374 1.00 93.81 103 PHE A O 1
ATOM 840 N N . GLN A 1 104 ? -7.078 -11.872 -7.620 1.00 90.12 104 GLN A N 1
ATOM 841 C CA . GLN A 1 104 ? -8.131 -12.443 -8.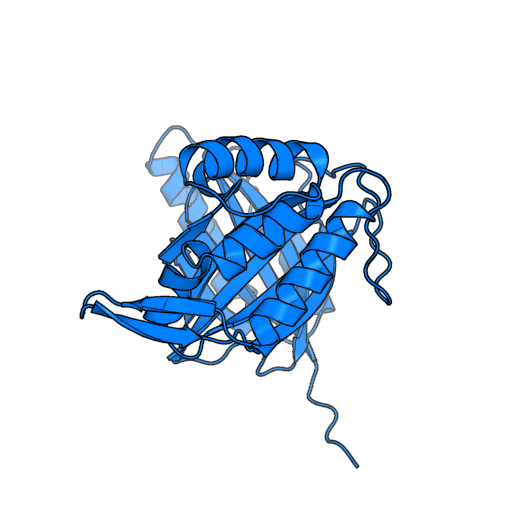450 1.00 90.12 104 GLN A CA 1
ATOM 842 C C . GLN A 1 104 ? -8.904 -11.320 -9.147 1.00 90.12 104 GLN A C 1
ATOM 844 O O . GLN A 1 104 ? -9.194 -10.276 -8.560 1.00 90.12 104 GLN A O 1
ATOM 849 N N . LYS A 1 105 ? -9.226 -11.525 -10.426 1.00 89.50 105 LYS A N 1
ATOM 850 C CA . LYS A 1 105 ? -10.023 -10.567 -11.200 1.00 89.50 105 LYS A CA 1
ATOM 851 C C . LYS A 1 105 ? -11.415 -10.407 -10.603 1.00 89.50 105 LYS A C 1
ATOM 853 O O . LYS A 1 105 ? -12.002 -11.373 -10.128 1.00 89.50 105 LYS A O 1
ATOM 858 N N . GLY A 1 106 ? -11.951 -9.197 -10.675 1.00 85.62 106 GLY A N 1
ATOM 859 C CA . GLY A 1 106 ? -13.235 -8.814 -10.092 1.00 85.62 106 GLY A CA 1
ATOM 860 C C . GLY A 1 106 ? -13.149 -8.321 -8.645 1.00 85.62 106 GLY A C 1
ATOM 861 O O . GLY A 1 106 ? -14.142 -7.794 -8.147 1.00 85.62 106 GLY A O 1
ATOM 862 N N . HIS A 1 107 ? -11.989 -8.430 -7.992 1.00 87.81 107 HIS A N 1
ATOM 863 C CA . HIS A 1 107 ? -11.798 -8.032 -6.596 1.00 87.81 107 HIS A CA 1
ATOM 864 C C . HIS A 1 107 ? -11.093 -6.677 -6.462 1.00 87.81 107 HIS A C 1
ATOM 866 O O . HIS A 1 107 ? -10.414 -6.202 -7.377 1.00 87.81 107 HIS A O 1
ATOM 872 N N . ALA A 1 108 ? -11.248 -6.050 -5.295 1.00 90.88 108 ALA A N 1
ATOM 873 C CA . ALA A 1 108 ? -10.496 -4.863 -4.909 1.00 90.88 108 ALA A CA 1
ATOM 874 C C . ALA A 1 108 ? -9.501 -5.188 -3.800 1.00 90.88 108 ALA A C 1
ATOM 876 O O . ALA A 1 108 ? -9.780 -5.992 -2.912 1.00 90.88 108 ALA A O 1
ATOM 877 N N . TYR A 1 109 ? -8.358 -4.514 -3.842 1.00 93.81 109 TYR A N 1
ATOM 878 C CA . TYR A 1 109 ? -7.234 -4.770 -2.959 1.00 93.81 109 TYR A CA 1
ATOM 879 C C . TYR A 1 109 ? -6.776 -3.496 -2.268 1.00 93.81 109 TYR A C 1
ATOM 881 O O . TYR A 1 109 ? -6.603 -2.461 -2.910 1.00 93.81 109 TYR A O 1
ATOM 889 N N . TRP A 1 110 ? -6.541 -3.610 -0.966 1.00 93.19 110 TRP A N 1
ATOM 890 C CA . TRP A 1 110 ? -5.814 -2.663 -0.134 1.00 93.19 110 TRP A CA 1
ATOM 891 C C . TRP A 1 110 ? -4.375 -3.142 -0.021 1.00 93.19 110 TRP A C 1
ATOM 893 O O . TRP A 1 110 ? -4.121 -4.238 0.487 1.00 93.19 110 TRP A O 1
ATOM 903 N N . ILE A 1 111 ? -3.430 -2.338 -0.496 1.00 93.94 111 ILE A N 1
ATOM 904 C CA . ILE A 1 111 ? -2.008 -2.615 -0.328 1.00 93.94 111 ILE A CA 1
ATOM 905 C C . ILE A 1 111 ? -1.396 -1.515 0.523 1.00 93.94 111 ILE A C 1
ATOM 907 O O . ILE A 1 111 ? -1.435 -0.345 0.141 1.00 93.94 111 ILE A O 1
ATOM 911 N N . ALA A 1 112 ? -0.775 -1.909 1.631 1.00 91.19 112 ALA A N 1
ATOM 912 C CA . ALA A 1 112 ? 0.064 -1.035 2.435 1.00 91.19 112 ALA A CA 1
ATOM 913 C C . ALA A 1 112 ? 1.535 -1.419 2.270 1.00 91.19 112 ALA A C 1
ATOM 915 O O . ALA A 1 112 ? 1.930 -2.541 2.594 1.00 91.19 112 ALA A O 1
ATOM 916 N N . GLN A 1 113 ? 2.346 -0.476 1.790 1.00 90.31 113 GLN A N 1
ATOM 917 C CA . GLN A 1 113 ? 3.802 -0.537 1.899 1.00 90.31 113 GLN A CA 1
ATOM 918 C C . GLN A 1 113 ? 4.207 0.218 3.160 1.00 90.31 113 GLN A C 1
ATOM 920 O O . GLN A 1 113 ? 4.051 1.438 3.226 1.00 90.31 113 GLN A O 1
ATOM 925 N N . ILE A 1 114 ? 4.699 -0.505 4.165 1.00 87.25 114 ILE A N 1
ATOM 926 C CA . ILE A 1 114 ? 5.261 0.112 5.365 1.00 87.25 114 ILE A CA 1
ATOM 927 C C . ILE A 1 114 ? 6.720 0.439 5.065 1.00 87.25 114 ILE A C 1
ATOM 929 O O . ILE A 1 114 ? 7.530 -0.456 4.812 1.00 87.25 114 ILE A O 1
ATOM 933 N N . GLU A 1 115 ? 7.020 1.731 5.040 1.00 78.19 115 GLU A N 1
ATOM 934 C CA . GLU A 1 115 ? 8.348 2.271 4.756 1.00 78.19 115 GLU A CA 1
ATOM 935 C C . GLU A 1 115 ? 9.191 2.285 6.037 1.00 78.19 115 GLU A C 1
ATOM 937 O O . GLU A 1 115 ? 10.339 1.854 6.021 1.00 78.19 115 GLU A O 1
ATOM 942 N N . THR A 1 116 ? 8.596 2.710 7.160 1.00 79.12 116 THR A N 1
ATOM 943 C CA . THR A 1 116 ? 9.289 2.827 8.453 1.00 79.12 116 THR A CA 1
ATOM 944 C C . THR A 1 116 ? 8.345 2.509 9.608 1.00 79.12 116 THR A C 1
ATOM 946 O O . THR A 1 116 ? 7.217 2.995 9.627 1.00 79.12 116 THR A O 1
ATOM 949 N N . ILE A 1 117 ? 8.813 1.766 10.614 1.00 81.25 117 ILE A N 1
ATOM 950 C CA . ILE A 1 117 ? 8.190 1.717 11.945 1.00 81.25 117 ILE A CA 1
ATOM 951 C C . ILE A 1 117 ? 9.101 2.477 12.905 1.00 81.25 117 ILE A C 1
ATOM 953 O O . ILE A 1 117 ? 10.291 2.186 13.010 1.00 81.25 117 ILE A O 1
ATOM 957 N N . HIS A 1 118 ? 8.559 3.485 13.576 1.00 80.56 118 HIS A N 1
ATOM 958 C CA . HIS A 1 118 ? 9.336 4.352 14.455 1.00 80.56 118 HIS A CA 1
ATOM 959 C C . HIS A 1 118 ? 9.438 3.742 15.861 1.00 80.56 118 HIS A C 1
ATOM 961 O O . HIS A 1 118 ? 8.464 3.227 16.413 1.00 80.56 118 HIS A O 1
ATOM 967 N N . GLY A 1 119 ? 10.622 3.835 16.470 1.00 76.31 119 GLY A N 1
ATOM 968 C CA . GLY A 1 119 ? 10.863 3.382 17.843 1.00 76.31 119 GLY A CA 1
ATOM 969 C C . GLY A 1 119 ? 11.061 1.867 17.990 1.00 76.31 119 GLY A C 1
ATOM 970 O O . GLY A 1 119 ? 11.738 1.237 17.183 1.00 76.31 119 GLY A O 1
ATOM 971 N N . ASP A 1 120 ? 10.523 1.297 19.073 1.00 71.38 120 ASP A N 1
ATOM 972 C CA . ASP A 1 120 ? 10.657 -0.122 19.450 1.00 71.38 120 ASP A CA 1
ATOM 973 C C . ASP A 1 120 ? 9.527 -1.020 18.907 1.00 71.38 120 ASP A C 1
ATOM 975 O O . ASP A 1 120 ? 9.458 -2.206 19.226 1.00 71.38 120 ASP A O 1
ATOM 979 N N . GLY A 1 121 ? 8.615 -0.455 18.111 1.00 77.81 121 GLY A N 1
ATOM 980 C CA . GLY A 1 121 ? 7.462 -1.159 17.550 1.00 77.81 121 GLY A CA 1
ATOM 981 C C . GLY A 1 121 ? 6.284 -1.364 18.512 1.00 77.81 121 GLY A C 1
ATOM 982 O O . GLY A 1 121 ? 5.249 -1.870 18.083 1.00 77.81 121 GLY A O 1
ATOM 983 N N . SER A 1 122 ? 6.361 -0.941 19.779 1.00 83.81 122 SER A N 1
ATOM 984 C CA . SER A 1 122 ? 5.267 -1.122 20.751 1.00 83.81 122 SER A CA 1
ATOM 985 C C . SER A 1 122 ? 3.988 -0.370 20.360 1.00 83.81 122 SER A C 1
ATOM 987 O O . SER A 1 122 ? 2.893 -0.934 20.395 1.00 83.81 122 SER A O 1
ATOM 989 N N . LYS A 1 123 ? 4.117 0.886 19.914 1.00 88.44 123 LYS A N 1
ATOM 990 C CA . LYS A 1 123 ? 2.995 1.693 19.400 1.00 88.44 123 LYS A CA 1
ATOM 991 C C . LYS A 1 123 ? 2.379 1.080 18.140 1.00 88.44 123 LYS A C 1
ATOM 993 O O . LYS A 1 123 ? 1.158 1.064 17.993 1.00 88.44 123 LYS A O 1
ATOM 998 N N . TRP A 1 124 ? 3.215 0.531 17.259 1.00 87.19 124 TRP A N 1
ATOM 999 C CA . TRP A 1 124 ? 2.757 -0.197 16.076 1.00 87.19 124 TRP A CA 1
ATOM 1000 C C . TRP A 1 124 ? 1.979 -1.459 16.457 1.00 87.19 124 TRP A C 1
ATOM 1002 O O . TRP A 1 124 ? 0.902 -1.692 15.916 1.00 87.19 124 TRP A O 1
ATOM 1012 N N . ALA A 1 125 ? 2.474 -2.237 17.424 1.00 85.12 125 ALA A N 1
ATOM 1013 C CA . ALA A 1 125 ? 1.798 -3.438 17.903 1.00 85.12 125 ALA A CA 1
ATOM 1014 C C . ALA A 1 125 ? 0.408 -3.125 18.480 1.00 85.12 125 ALA A C 1
ATOM 1016 O O . ALA A 1 125 ? -0.542 -3.841 18.170 1.00 85.12 125 ALA A O 1
ATOM 1017 N N . LYS A 1 126 ? 0.262 -2.025 19.237 1.00 90.62 126 LYS A N 1
ATOM 1018 C CA . LYS A 1 126 ? -1.048 -1.545 19.715 1.00 90.62 126 LYS A CA 1
ATOM 1019 C C . LYS A 1 126 ? -2.003 -1.239 18.563 1.00 90.62 126 LYS A C 1
ATOM 1021 O O . LYS A 1 126 ? -3.130 -1.727 18.572 1.00 90.62 126 LYS A O 1
ATOM 1026 N N . TYR A 1 127 ? -1.541 -0.480 17.563 1.00 90.50 127 TYR A N 1
ATOM 1027 C CA . TYR A 1 127 ? -2.333 -0.214 16.358 1.00 90.50 127 TYR A CA 1
ATOM 1028 C C . TYR A 1 127 ? -2.755 -1.519 15.678 1.00 90.50 127 TYR A C 1
ATOM 1030 O O . TYR A 1 127 ? -3.931 -1.714 15.391 1.00 90.50 127 TYR A O 1
ATOM 1038 N N . PHE A 1 128 ? -1.806 -2.422 15.431 1.00 87.62 128 PHE A N 1
ATOM 1039 C CA . PHE A 1 128 ? -2.063 -3.628 14.655 1.00 87.62 128 PHE A CA 1
ATOM 1040 C C . PHE A 1 128 ? -3.009 -4.589 15.387 1.00 87.62 128 PHE A C 1
ATOM 1042 O O . PHE A 1 128 ? -3.872 -5.197 14.757 1.00 87.62 128 PHE A O 1
ATOM 1049 N N . GLN A 1 129 ? -2.903 -4.674 16.718 1.00 89.62 129 GLN A N 1
ATOM 1050 C CA . GLN A 1 129 ? -3.851 -5.413 17.548 1.00 89.62 129 GLN A CA 1
ATOM 1051 C C . GLN A 1 129 ? -5.259 -4.808 17.458 1.00 89.62 129 GLN A C 1
ATOM 1053 O O . GLN A 1 129 ? -6.201 -5.521 17.118 1.00 89.62 129 GLN A O 1
ATOM 1058 N N . ALA A 1 130 ? -5.397 -3.499 17.694 1.00 92.38 130 ALA A N 1
ATOM 1059 C CA . ALA A 1 130 ? -6.688 -2.815 17.622 1.00 92.38 130 ALA A CA 1
ATOM 1060 C C . ALA A 1 130 ? -7.313 -2.921 16.220 1.00 92.38 130 ALA A C 1
ATOM 1062 O O . ALA A 1 130 ? -8.517 -3.123 16.078 1.00 92.38 130 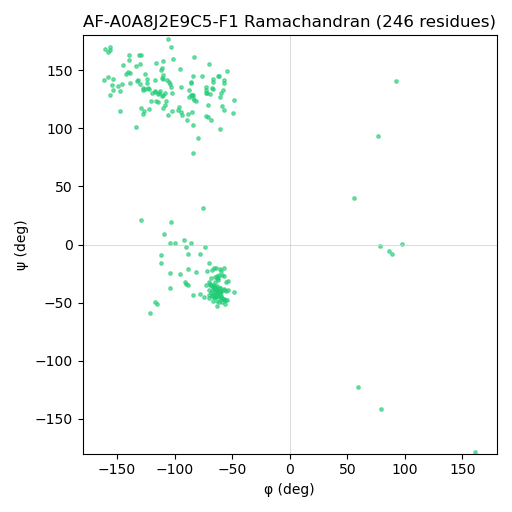ALA A O 1
ATOM 1063 N N . PHE A 1 131 ? -6.489 -2.849 15.174 1.00 91.12 131 PHE A N 1
ATOM 1064 C CA . PHE A 1 131 ? -6.912 -3.048 13.794 1.00 91.12 131 PHE A CA 1
ATOM 1065 C C . PHE A 1 131 ? -7.416 -4.474 13.551 1.00 91.12 131 PHE A C 1
ATOM 1067 O O . PHE A 1 131 ? -8.443 -4.653 12.904 1.00 91.12 131 PHE A O 1
ATOM 1074 N N . GLY A 1 132 ? -6.735 -5.494 14.082 1.00 88.88 132 GLY A N 1
ATOM 1075 C CA . GLY A 1 132 ? -7.173 -6.889 13.986 1.00 88.88 132 GLY A CA 1
ATOM 1076 C C . GLY A 1 132 ? -8.505 -7.147 14.699 1.00 88.88 132 GLY A C 1
ATOM 1077 O O . GLY A 1 132 ? -9.374 -7.837 14.159 1.00 88.88 132 GLY A O 1
ATOM 1078 N N . GLU A 1 133 ? -8.700 -6.555 15.878 1.00 91.62 133 GLU A N 1
ATOM 1079 C CA . GLU A 1 133 ? -9.956 -6.619 16.639 1.00 91.62 133 GLU A CA 1
ATOM 1080 C C . GLU A 1 133 ? -11.104 -5.913 15.896 1.00 91.62 133 GLU A C 1
ATOM 1082 O O . GLU A 1 133 ? -12.192 -6.483 15.738 1.00 91.62 133 GLU A O 1
ATOM 1087 N N . ALA A 1 134 ? -10.841 -4.714 15.361 1.00 92.06 134 ALA A N 1
ATOM 1088 C CA . ALA A 1 134 ? -11.777 -3.974 14.518 1.00 92.06 134 ALA A CA 1
ATOM 1089 C C . ALA A 1 134 ? -12.133 -4.760 13.249 1.00 92.06 134 ALA A C 1
ATOM 1091 O O . ALA A 1 134 ? -13.308 -4.913 12.930 1.00 92.06 134 ALA A O 1
ATOM 1092 N N . ASN A 1 135 ? -11.145 -5.345 12.570 1.00 91.25 135 ASN A N 1
ATOM 1093 C CA . ASN A 1 135 ? -11.371 -6.150 11.375 1.00 91.25 135 ASN A CA 1
ATOM 1094 C C . ASN A 1 135 ? -12.191 -7.416 11.664 1.00 91.25 135 ASN A C 1
ATOM 1096 O O . ASN A 1 135 ? -13.060 -7.787 10.880 1.00 91.25 135 ASN A O 1
ATOM 1100 N N . THR A 1 136 ? -11.956 -8.061 12.810 1.00 90.19 136 THR A N 1
ATOM 1101 C CA . THR A 1 136 ? -12.736 -9.232 13.247 1.00 90.19 136 THR A CA 1
ATOM 1102 C C . THR A 1 136 ? -14.198 -8.863 13.491 1.00 90.19 136 THR A C 1
ATOM 1104 O O . THR A 1 136 ? -15.094 -9.633 13.151 1.00 90.19 136 THR A O 1
ATOM 1107 N N . SER A 1 137 ? -14.452 -7.673 14.034 1.00 90.12 137 SER A N 1
ATOM 1108 C CA . SER A 1 137 ? -15.809 -7.170 14.290 1.00 90.12 137 SER A CA 1
ATOM 1109 C C . SER A 1 137 ? -16.475 -6.565 13.043 1.00 90.12 137 SER A C 1
ATOM 1111 O O . SER A 1 137 ? -17.700 -6.554 12.944 1.00 90.12 137 SER A O 1
ATOM 1113 N N . GLY A 1 138 ? -15.671 -6.116 12.075 1.00 92.00 138 GLY A N 1
ATOM 1114 C CA . GLY A 1 138 ? -16.081 -5.366 10.891 1.00 92.00 138 GLY A CA 1
ATOM 1115 C C . GLY A 1 138 ? -16.023 -3.847 11.098 1.00 92.00 138 GLY A C 1
ATOM 1116 O O . GLY A 1 138 ? -16.401 -3.328 12.145 1.00 92.00 138 GLY A O 1
ATOM 1117 N N . PHE A 1 139 ? -15.578 -3.130 10.066 1.00 92.81 139 PHE A N 1
ATOM 1118 C CA . PHE A 1 139 ? -15.571 -1.669 9.988 1.00 92.81 139 PHE A CA 1
ATOM 1119 C C . PHE A 1 139 ? -16.941 -1.170 9.532 1.00 92.81 139 PHE A C 1
ATOM 1121 O O . PHE A 1 139 ? -17.425 -1.577 8.471 1.00 92.81 139 PHE A O 1
ATOM 1128 N N . ASN A 1 140 ? -17.577 -0.283 10.297 1.00 93.19 140 ASN A N 1
ATOM 1129 C CA . ASN A 1 140 ? -18.921 0.191 9.977 1.00 93.19 140 ASN A CA 1
ATOM 1130 C C . ASN A 1 140 ? -18.871 1.262 8.882 1.00 93.19 140 ASN A C 1
ATOM 1132 O O . ASN A 1 140 ? -18.760 2.459 9.146 1.00 93.19 140 ASN A O 1
ATOM 1136 N N . CYS A 1 141 ? -18.981 0.820 7.631 1.00 91.56 141 CYS A N 1
ATOM 1137 C CA . CYS A 1 141 ? -18.911 1.684 6.459 1.00 91.56 141 CYS A CA 1
ATOM 1138 C C . CYS A 1 141 ? -20.284 2.274 6.144 1.00 91.56 141 CYS A C 1
ATOM 1140 O O . CYS A 1 141 ? -21.272 1.543 6.032 1.00 91.56 141 CYS A O 1
ATOM 1142 N N . LYS A 1 142 ? -20.340 3.599 5.980 1.00 91.25 142 LYS A N 1
ATOM 1143 C CA . LYS A 1 142 ? -21.554 4.326 5.596 1.00 91.25 142 LYS A CA 1
ATOM 1144 C C . LYS A 1 142 ? -21.590 4.520 4.082 1.00 91.25 142 LYS A C 1
ATOM 1146 O O . LYS A 1 142 ? -20.771 5.252 3.535 1.00 91.25 142 LYS A O 1
ATOM 1151 N N . TYR A 1 143 ? -22.558 3.895 3.428 1.00 89.44 143 TYR A N 1
ATOM 1152 C CA . TYR A 1 143 ? -22.722 3.935 1.978 1.00 89.44 143 TYR A CA 1
ATOM 1153 C C . TYR A 1 143 ? -23.481 5.193 1.525 1.00 89.44 143 TYR A C 1
ATOM 1155 O O . TYR A 1 143 ? -24.193 5.816 2.325 1.00 89.44 143 TYR A O 1
ATOM 1163 N N . PRO A 1 144 ? -23.381 5.569 0.235 1.00 87.88 144 PRO A N 1
ATOM 1164 C CA . PRO A 1 144 ? -24.100 6.715 -0.326 1.00 87.88 144 PRO A CA 1
ATOM 1165 C C . PRO A 1 144 ? -25.628 6.618 -0.206 1.00 87.88 144 PRO A C 1
ATOM 1167 O O . PRO A 1 144 ? -26.305 7.642 -0.149 1.00 87.88 144 PRO A O 1
ATOM 1170 N N . ASP A 1 145 ? -26.175 5.401 -0.137 1.00 89.25 145 ASP A N 1
ATOM 1171 C CA . ASP A 1 145 ? -27.605 5.140 0.080 1.00 89.25 145 ASP A CA 1
ATOM 1172 C C . ASP A 1 145 ? -28.064 5.400 1.533 1.00 89.25 145 ASP A C 1
ATOM 1174 O O . ASP A 1 145 ? -29.249 5.278 1.846 1.00 89.25 145 ASP A O 1
ATOM 1178 N N . GLY A 1 146 ? -27.134 5.781 2.416 1.00 87.38 146 GLY A N 1
ATOM 1179 C CA . GLY A 1 146 ? -27.369 6.061 3.828 1.00 87.38 146 GLY A CA 1
ATOM 1180 C C . GLY A 1 146 ? -27.316 4.831 4.733 1.00 87.38 146 GLY A C 1
ATOM 1181 O O . GLY A 1 146 ? -27.368 4.998 5.953 1.00 87.38 146 GLY A O 1
ATOM 1182 N N . ASN A 1 147 ? -27.185 3.622 4.179 1.00 90.81 147 ASN A N 1
ATOM 1183 C CA . ASN A 1 147 ? -27.055 2.402 4.965 1.00 90.81 147 ASN A CA 1
ATOM 1184 C C . ASN A 1 147 ? -25.644 2.273 5.542 1.00 90.81 147 ASN A C 1
ATOM 1186 O O . ASN A 1 147 ? -24.651 2.607 4.898 1.00 90.81 147 ASN A O 1
ATOM 1190 N N . THR A 1 148 ? -25.557 1.712 6.745 1.00 92.12 148 THR A N 1
ATOM 1191 C CA . THR A 1 148 ? -24.286 1.313 7.354 1.00 92.12 148 THR A CA 1
ATOM 1192 C C . THR A 1 148 ? -24.194 -0.202 7.347 1.00 92.12 148 THR A C 1
ATOM 1194 O O . THR A 1 148 ? -25.133 -0.875 7.779 1.00 92.12 148 THR A O 1
ATOM 1197 N N . LYS A 1 149 ? -23.076 -0.747 6.865 1.00 90.38 149 LYS A N 1
ATOM 1198 C CA . LYS A 1 149 ? -22.814 -2.191 6.904 1.00 90.38 149 LYS A CA 1
ATOM 1199 C C . LYS A 1 149 ? -21.410 -2.455 7.449 1.00 90.38 149 LYS A C 1
ATOM 1201 O O . LYS A 1 149 ? -20.493 -1.703 7.113 1.00 90.38 149 LYS A O 1
ATOM 1206 N N . PRO A 1 150 ? -21.232 -3.510 8.259 1.00 92.12 150 PRO A N 1
ATOM 1207 C CA . PRO A 1 150 ? -19.908 -3.942 8.664 1.00 92.12 150 PRO A CA 1
ATOM 1208 C C . PRO A 1 150 ? -19.180 -4.537 7.456 1.00 92.12 150 PRO A C 1
ATOM 1210 O O . PRO A 1 150 ? -19.710 -5.407 6.762 1.00 92.12 150 PRO A O 1
ATOM 1213 N N . VAL A 1 151 ? -17.960 -4.072 7.218 1.00 91.12 151 VAL A N 1
ATOM 1214 C CA . VAL A 1 151 ? -17.069 -4.561 6.164 1.00 91.12 151 VAL A CA 1
ATOM 1215 C C . VAL A 1 151 ? -15.837 -5.161 6.819 1.00 91.12 151 VAL A C 1
ATOM 1217 O O . VAL A 1 151 ? -15.227 -4.543 7.686 1.00 91.12 151 VAL A O 1
ATOM 1220 N N . GLN A 1 152 ? -15.453 -6.356 6.391 1.00 90.44 152 GLN A N 1
ATOM 1221 C CA . GLN A 1 152 ? -14.227 -7.010 6.837 1.00 90.44 152 GLN A CA 1
ATOM 1222 C C . GLN A 1 152 ? -13.222 -7.058 5.688 1.00 90.44 152 GLN A C 1
ATOM 1224 O O . GLN A 1 152 ? -13.586 -7.258 4.529 1.00 90.44 152 GLN A O 1
ATOM 1229 N N . LEU A 1 153 ? -11.951 -6.890 6.029 1.00 89.25 153 LEU A N 1
ATOM 1230 C CA . LEU A 1 153 ? -10.809 -7.111 5.158 1.00 89.25 153 LEU A CA 1
ATOM 1231 C C . LEU A 1 153 ? -10.394 -8.574 5.250 1.00 89.25 153 LEU A C 1
ATOM 1233 O O . LEU A 1 153 ? -10.092 -9.081 6.336 1.00 89.25 153 LEU A O 1
ATOM 1237 N N . ASN A 1 154 ? -10.292 -9.235 4.104 1.00 90.06 154 ASN A N 1
ATOM 1238 C CA . ASN A 1 154 ? -9.651 -10.537 4.032 1.00 90.06 154 ASN A CA 1
ATOM 1239 C C . ASN A 1 154 ? -8.136 -10.329 3.893 1.00 90.06 154 ASN A C 1
ATOM 1241 O O . ASN A 1 154 ? -7.661 -9.957 2.822 1.00 90.06 154 ASN A O 1
ATOM 1245 N N . LEU A 1 155 ? -7.372 -10.514 4.975 1.00 88.31 155 LEU A N 1
ATOM 1246 C CA . LEU A 1 155 ? -5.909 -10.402 4.939 1.00 88.31 155 LEU A CA 1
ATOM 1247 C C . LEU A 1 155 ? -5.328 -11.561 4.120 1.00 88.31 155 LEU A C 1
ATOM 1249 O O . LEU A 1 155 ? -5.305 -12.703 4.572 1.00 88.31 155 LEU A O 1
ATOM 1253 N N . LYS A 1 156 ? -4.850 -11.258 2.911 1.00 88.31 156 LYS A N 1
ATOM 1254 C CA . LYS A 1 156 ? -4.323 -12.252 1.967 1.00 88.31 156 LYS A CA 1
ATOM 1255 C C . LYS A 1 156 ? -2.835 -12.509 2.176 1.00 88.31 156 LYS A C 1
ATOM 1257 O O . LYS A 1 156 ? -2.377 -13.626 1.963 1.00 88.31 156 LYS A O 1
ATOM 1262 N N . ASN A 1 157 ? -2.078 -11.477 2.555 1.00 84.62 157 ASN A N 1
ATOM 1263 C CA . ASN A 1 157 ? -0.647 -11.591 2.802 1.00 84.62 157 ASN A CA 1
ATOM 1264 C C . ASN A 1 157 ? -0.150 -10.518 3.780 1.00 84.62 157 ASN A C 1
ATOM 1266 O O . ASN A 1 157 ? -0.499 -9.343 3.657 1.00 84.62 157 ASN A O 1
ATOM 1270 N N . VAL A 1 158 ? 0.712 -10.927 4.708 1.00 82.25 158 VAL A N 1
ATOM 1271 C CA . VAL A 1 158 ? 1.505 -10.049 5.576 1.00 82.25 158 VAL A CA 1
ATOM 1272 C C . VAL A 1 158 ? 2.918 -10.603 5.528 1.00 82.25 158 VAL A C 1
ATOM 1274 O O . VAL A 1 158 ? 3.201 -11.623 6.153 1.00 82.25 158 VAL A O 1
ATOM 1277 N N . SER A 1 159 ? 3.791 -9.983 4.739 1.00 78.62 159 SER A N 1
ATOM 1278 C CA . SER A 1 159 ? 5.127 -10.527 4.518 1.00 78.62 159 SER A CA 1
ATOM 1279 C C . SER A 1 159 ? 6.190 -9.448 4.516 1.00 78.62 159 SER A C 1
ATOM 1281 O O . SER A 1 159 ? 5.985 -8.327 4.037 1.00 78.62 159 SER A O 1
ATOM 1283 N N . GLY A 1 160 ? 7.376 -9.837 4.981 1.00 76.94 160 GLY A N 1
ATOM 1284 C CA . GLY A 1 160 ? 8.592 -9.109 4.662 1.00 76.94 160 GLY A CA 1
ATOM 1285 C C . GLY A 1 160 ? 8.742 -8.979 3.145 1.00 76.94 160 GLY A C 1
ATOM 1286 O O . GLY A 1 160 ? 8.289 -9.820 2.366 1.00 76.94 160 GLY A O 1
ATOM 1287 N N . SER A 1 161 ? 9.361 -7.891 2.730 1.00 78.06 161 SER A N 1
ATOM 1288 C CA . SER A 1 161 ? 9.601 -7.541 1.339 1.00 78.06 161 SER A CA 1
ATOM 1289 C C . SER A 1 161 ? 10.991 -6.945 1.228 1.00 78.06 161 SER A C 1
ATOM 1291 O O . SER A 1 161 ? 11.462 -6.313 2.163 1.00 78.06 161 SER A O 1
ATOM 1293 N N . THR A 1 162 ? 11.665 -7.129 0.106 1.00 76.00 162 THR A N 1
ATOM 1294 C CA . THR A 1 162 ? 12.975 -6.500 -0.123 1.00 76.00 162 THR A CA 1
ATOM 1295 C C . THR A 1 162 ? 12.794 -5.110 -0.728 1.00 76.00 162 THR A C 1
ATOM 1297 O O . THR A 1 162 ? 12.020 -4.961 -1.685 1.00 76.00 162 THR A O 1
ATOM 1300 N N . PHE A 1 163 ? 13.503 -4.110 -0.192 1.00 68.06 163 PHE A N 1
ATOM 1301 C CA . PHE A 1 163 ? 13.582 -2.782 -0.804 1.00 68.06 163 PHE A CA 1
ATOM 1302 C C . PHE A 1 163 ? 14.462 -2.840 -2.058 1.00 68.06 163 PHE A C 1
ATOM 1304 O O . PHE A 1 163 ? 15.540 -3.425 -2.046 1.00 68.06 163 PHE A O 1
ATOM 1311 N N . TYR A 1 164 ? 14.008 -2.207 -3.137 1.00 68.88 164 TYR A N 1
ATOM 1312 C CA . TYR A 1 164 ? 14.791 -2.026 -4.366 1.00 68.88 164 TYR A CA 1
ATOM 1313 C C . TYR A 1 164 ? 14.792 -0.554 -4.834 1.00 68.88 164 TYR A C 1
ATOM 1315 O O . TYR A 1 164 ? 15.014 -0.262 -6.008 1.00 68.88 164 TYR A O 1
ATOM 1323 N N . ASP A 1 165 ? 14.503 0.382 -3.923 1.00 59.47 165 ASP A N 1
ATOM 1324 C CA . ASP A 1 165 ? 14.612 1.831 -4.138 1.00 59.47 165 ASP A CA 1
ATOM 1325 C C . ASP A 1 165 ? 15.566 2.444 -3.096 1.00 59.47 165 ASP A C 1
ATOM 1327 O O . ASP A 1 165 ? 15.430 2.172 -1.907 1.00 59.47 165 ASP A O 1
ATOM 1331 N N . ASP A 1 166 ? 16.486 3.302 -3.548 1.00 49.44 166 ASP A N 1
ATOM 1332 C CA . ASP A 1 166 ? 17.447 4.058 -2.729 1.00 49.44 166 ASP A CA 1
ATOM 1333 C C . ASP A 1 166 ? 16.838 5.288 -2.024 1.00 49.44 166 ASP A C 1
ATOM 1335 O O . ASP A 1 166 ? 17.496 5.950 -1.216 1.00 49.44 166 ASP A O 1
ATOM 1339 N N . SER A 1 167 ? 15.588 5.658 -2.334 1.00 47.53 167 SER A N 1
ATOM 1340 C CA . SER A 1 167 ? 14.953 6.849 -1.765 1.00 47.53 167 SER A CA 1
ATOM 1341 C C . SER A 1 167 ? 14.326 6.571 -0.391 1.00 47.53 167 SER A C 1
ATOM 1343 O O . SER A 1 167 ? 13.118 6.453 -0.242 1.00 47.53 167 SER A O 1
ATOM 1345 N N . LYS A 1 168 ? 15.208 6.542 0.618 1.00 49.00 168 LYS A N 1
ATOM 1346 C CA . LYS A 1 168 ? 14.966 6.366 2.063 1.00 49.00 168 LYS A CA 1
ATOM 1347 C C . LYS A 1 168 ? 14.671 4.935 2.507 1.00 49.00 168 LYS A C 1
ATOM 1349 O O . LYS A 1 168 ? 13.531 4.512 2.638 1.00 49.00 168 LYS A O 1
ATOM 1354 N N . VAL A 1 169 ? 15.745 4.265 2.899 1.00 49.41 169 VAL A N 1
ATOM 1355 C CA . VAL A 1 169 ? 15.684 3.237 3.931 1.00 49.41 169 VAL A CA 1
ATOM 1356 C C . VAL A 1 169 ? 15.444 3.947 5.267 1.00 49.41 169 VAL A C 1
ATOM 1358 O O . VAL A 1 169 ? 16.306 4.698 5.731 1.00 49.41 169 VAL A O 1
ATOM 1361 N N . GLY A 1 170 ? 14.256 3.805 5.854 1.00 47.75 170 GLY A N 1
ATOM 1362 C CA . GLY A 1 170 ? 14.032 4.233 7.232 1.00 47.75 170 GLY A CA 1
ATOM 1363 C C . GLY A 1 170 ? 14.841 3.344 8.173 1.00 47.75 170 GLY A C 1
ATOM 1364 O O . GLY A 1 170 ? 14.812 2.130 8.034 1.00 47.75 170 GLY A O 1
ATOM 1365 N N . THR A 1 171 ? 15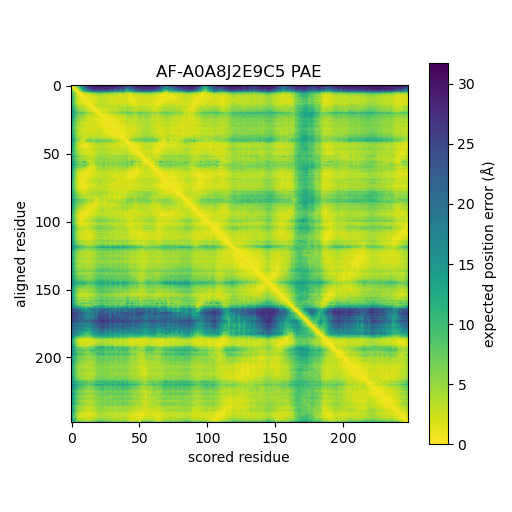.541 3.919 9.152 1.00 45.62 171 THR A N 1
ATOM 1366 C CA . THR A 1 171 ? 16.293 3.171 10.186 1.00 45.62 171 THR A CA 1
ATOM 1367 C C . THR A 1 171 ? 15.362 2.564 11.251 1.00 45.62 171 THR A C 1
ATOM 1369 O O . THR A 1 171 ? 15.670 2.578 12.445 1.00 45.62 171 THR A O 1
ATOM 1372 N N . GLY A 1 172 ? 14.145 2.193 10.855 1.00 46.38 172 GLY A N 1
ATOM 1373 C CA . GLY A 1 172 ? 13.084 1.767 11.754 1.00 46.38 172 GLY A CA 1
ATOM 1374 C C . GLY A 1 172 ? 13.211 0.290 12.089 1.00 46.38 172 GLY A C 1
ATOM 1375 O O . GLY A 1 172 ? 13.222 -0.548 11.194 1.00 46.38 172 GLY A O 1
ATOM 1376 N N . ASN A 1 173 ? 13.243 -0.042 13.379 1.00 47.56 173 ASN A N 1
ATOM 1377 C CA . ASN A 1 173 ? 13.104 -1.425 13.819 1.00 47.56 173 ASN A CA 1
ATOM 1378 C C . ASN A 1 173 ? 11.650 -1.853 13.632 1.00 47.56 173 ASN A C 1
ATOM 1380 O O . ASN A 1 173 ? 10.737 -1.178 14.108 1.00 47.56 173 ASN A O 1
ATOM 1384 N N . ALA A 1 174 ? 11.419 -2.995 12.998 1.00 45.81 174 ALA A N 1
ATOM 1385 C CA . ALA A 1 174 ? 10.069 -3.480 12.785 1.00 45.81 174 ALA A CA 1
ATOM 1386 C C . ALA A 1 174 ? 9.888 -4.873 13.395 1.00 45.81 174 ALA A C 1
ATOM 1388 O O . ALA A 1 174 ? 10.520 -5.852 13.005 1.00 45.81 174 ALA A O 1
ATOM 1389 N N . PHE A 1 175 ? 8.999 -4.935 14.388 1.00 40.31 175 PHE A N 1
ATOM 1390 C CA . PHE A 1 175 ? 8.513 -6.176 14.969 1.00 40.31 175 PHE A CA 1
ATOM 1391 C C . PHE A 1 175 ? 7.120 -6.479 14.420 1.00 40.31 175 PHE A C 1
ATOM 1393 O O . PHE A 1 175 ? 6.147 -5.778 14.702 1.00 40.31 175 PHE A O 1
ATOM 1400 N N . ILE A 1 176 ? 7.033 -7.576 13.676 1.00 54.09 176 ILE A N 1
ATOM 1401 C CA . ILE A 1 176 ? 5.829 -8.398 13.590 1.00 54.09 176 ILE A CA 1
ATOM 1402 C C . ILE A 1 176 ? 6.253 -9.772 14.091 1.00 54.09 176 ILE A C 1
ATOM 1404 O O . ILE A 1 176 ? 7.279 -10.274 13.619 1.00 54.09 176 ILE A O 1
ATOM 1408 N N . PRO A 1 177 ? 5.515 -10.398 15.023 1.00 44.22 177 PRO A N 1
ATOM 1409 C CA . PRO A 1 177 ? 5.808 -11.764 15.432 1.00 44.22 177 PRO A CA 1
ATOM 1410 C C . PRO A 1 177 ? 5.963 -12.670 14.197 1.00 44.22 177 PRO A C 1
ATOM 1412 O O . PRO A 1 177 ? 5.006 -12.879 13.457 1.00 44.22 177 PRO A O 1
ATOM 1415 N N . GLY A 1 178 ? 7.178 -13.173 13.954 1.00 45.41 178 GLY A N 1
ATOM 1416 C CA . GLY A 1 178 ? 7.480 -14.101 12.856 1.00 45.41 178 GLY A CA 1
ATOM 1417 C C . GLY A 1 178 ? 8.066 -13.507 11.566 1.00 45.41 178 GLY A C 1
ATOM 1418 O O . GLY A 1 178 ? 8.341 -14.281 10.655 1.00 45.41 178 GLY A O 1
ATOM 1419 N N . THR A 1 179 ? 8.302 -12.191 11.458 1.00 53.25 179 THR A N 1
ATOM 1420 C CA . THR A 1 179 ? 9.017 -11.596 10.305 1.00 53.25 179 THR A CA 1
ATOM 1421 C C . THR A 1 179 ? 10.191 -10.743 10.783 1.00 53.25 179 THR A C 1
ATOM 1423 O O . THR A 1 179 ? 9.984 -9.720 11.428 1.00 53.25 179 THR A O 1
ATOM 1426 N N . GLU A 1 180 ? 11.425 -11.142 10.460 1.00 54.25 180 GLU A N 1
ATOM 1427 C CA . GLU A 1 180 ? 12.602 -10.280 10.629 1.00 54.25 180 GLU A CA 1
ATOM 1428 C C . GLU A 1 180 ? 12.573 -9.175 9.568 1.00 54.25 180 GLU A C 1
ATOM 1430 O O . GLU A 1 180 ? 12.733 -9.440 8.371 1.00 54.25 180 GLU A O 1
ATOM 1435 N N . ILE A 1 181 ? 12.345 -7.941 10.009 1.00 57.84 181 ILE A N 1
ATOM 1436 C CA . ILE A 1 181 ? 12.398 -6.747 9.171 1.00 57.84 181 ILE A CA 1
ATOM 1437 C C . ILE A 1 181 ? 13.694 -6.018 9.536 1.00 57.84 181 ILE A C 1
ATOM 1439 O O . ILE A 1 181 ? 13.873 -5.563 10.664 1.00 57.84 181 ILE A O 1
ATOM 1443 N N . THR A 1 182 ? 14.627 -6.011 8.595 1.00 57.91 182 THR A N 1
ATOM 1444 C CA . THR A 1 182 ? 15.948 -5.377 8.670 1.00 57.91 182 THR A CA 1
ATOM 1445 C C . THR A 1 182 ? 15.941 -4.080 7.864 1.00 57.91 182 THR A C 1
ATOM 1447 O O . THR A 1 182 ? 15.006 -3.851 7.106 1.00 57.91 182 THR A O 1
ATOM 1450 N N . ASP A 1 183 ? 16.981 -3.250 7.958 1.00 55.50 183 ASP A N 1
ATOM 1451 C CA . ASP A 1 183 ? 17.071 -2.014 7.161 1.00 55.50 183 ASP A CA 1
ATOM 1452 C C . ASP A 1 183 ? 16.893 -2.285 5.642 1.00 55.50 183 ASP A C 1
ATOM 1454 O O . ASP A 1 183 ? 16.303 -1.497 4.917 1.00 55.50 183 ASP A O 1
ATOM 1458 N N . ASP A 1 184 ? 17.311 -3.446 5.127 1.00 57.06 184 ASP A N 1
ATOM 1459 C CA . ASP A 1 184 ? 17.130 -3.850 3.721 1.00 57.06 184 ASP A CA 1
ATOM 1460 C C . ASP A 1 184 ? 15.776 -4.526 3.402 1.00 57.06 184 ASP A C 1
ATOM 1462 O O . ASP A 1 184 ? 15.504 -4.862 2.239 1.00 57.06 184 ASP A O 1
ATOM 1466 N N . LYS A 1 185 ? 14.876 -4.674 4.385 1.00 66.00 185 LYS A N 1
ATOM 1467 C CA . LYS A 1 185 ? 13.544 -5.276 4.213 1.00 66.00 185 LYS A CA 1
ATOM 1468 C C . LYS A 1 185 ? 12.423 -4.384 4.746 1.00 66.00 185 LYS A C 1
ATOM 1470 O O . LYS A 1 185 ? 12.484 -3.893 5.858 1.00 66.00 185 LYS A O 1
ATOM 1475 N N . GLY A 1 186 ? 11.358 -4.204 3.970 1.00 73.94 186 GLY A N 1
ATOM 1476 C CA . GLY A 1 186 ? 10.139 -3.505 4.388 1.00 73.94 186 GLY A CA 1
ATOM 1477 C C . GLY A 1 186 ? 8.993 -4.480 4.639 1.00 73.94 186 GLY A C 1
ATOM 1478 O O . GLY A 1 186 ? 9.115 -5.674 4.354 1.00 73.94 186 GLY A O 1
ATOM 1479 N N . LEU A 1 187 ? 7.839 -3.987 5.086 1.00 83.62 187 LEU A N 1
ATOM 1480 C CA . LEU A 1 187 ? 6.618 -4.796 5.167 1.00 83.62 187 LEU A CA 1
ATOM 1481 C C . LEU A 1 187 ? 5.660 -4.450 4.027 1.00 83.62 187 LEU A C 1
ATOM 1483 O O . LEU A 1 187 ? 5.418 -3.276 3.742 1.00 83.62 187 LEU A O 1
ATOM 1487 N N . VAL A 1 188 ? 5.051 -5.478 3.440 1.00 89.31 188 VAL A N 1
ATOM 1488 C CA . VAL A 1 188 ? 3.865 -5.326 2.596 1.00 89.31 188 VAL A CA 1
ATOM 1489 C C . VAL A 1 188 ? 2.696 -6.068 3.230 1.00 89.31 188 VAL A C 1
ATOM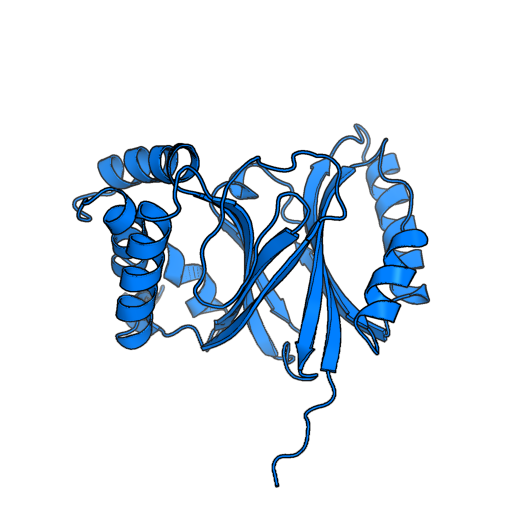 1491 O O . VAL A 1 188 ? 2.808 -7.24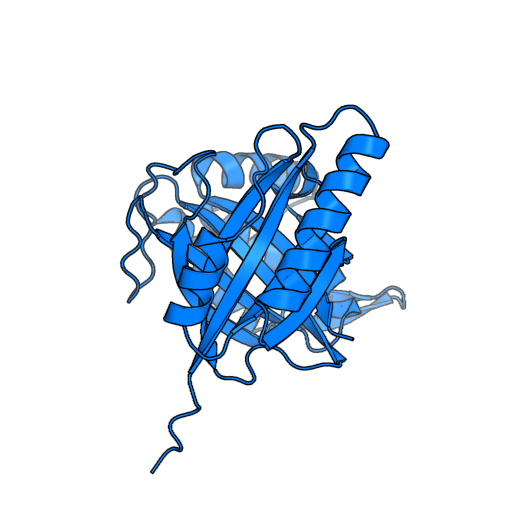5 3.581 1.00 89.31 188 VAL A O 1
ATOM 1494 N N . ILE A 1 189 ? 1.560 -5.382 3.330 1.00 90.62 189 ILE A N 1
ATOM 1495 C CA . ILE A 1 189 ? 0.280 -5.987 3.693 1.00 90.62 189 ILE A CA 1
ATOM 1496 C C . ILE A 1 189 ? -0.641 -5.906 2.483 1.00 90.62 189 ILE A C 1
ATOM 1498 O O . ILE A 1 189 ? -0.793 -4.838 1.889 1.00 90.62 189 ILE A O 1
ATOM 1502 N N . ILE A 1 190 ? -1.257 -7.033 2.137 1.00 93.62 190 ILE A N 1
ATOM 1503 C CA . ILE A 1 190 ? -2.265 -7.132 1.083 1.00 93.62 190 ILE A CA 1
ATOM 1504 C C . ILE A 1 190 ? -3.540 -7.658 1.716 1.00 93.62 190 ILE A C 1
ATOM 1506 O O . ILE A 1 190 ? -3.562 -8.747 2.297 1.00 93.62 190 ILE A O 1
ATOM 1510 N N . ALA A 1 191 ? -4.605 -6.888 1.560 1.00 92.38 191 ALA A N 1
ATOM 1511 C CA . ALA A 1 191 ? -5.938 -7.279 1.957 1.00 92.38 191 ALA A CA 1
ATOM 1512 C C . ALA A 1 191 ? -6.898 -7.152 0.778 1.00 92.38 191 ALA A C 1
ATOM 1514 O O . ALA A 1 191 ? -6.743 -6.280 -0.075 1.00 92.38 191 ALA A O 1
ATOM 1515 N N . GLU A 1 192 ? -7.884 -8.032 0.736 1.00 93.00 192 GLU A N 1
ATOM 1516 C CA . GLU A 1 192 ? -8.953 -8.031 -0.251 1.00 93.00 192 GLU A CA 1
ATOM 1517 C C . GLU A 1 192 ? -10.242 -7.505 0.385 1.00 93.00 192 GLU A C 1
ATOM 1519 O O . GLU A 1 192 ? -10.558 -7.822 1.537 1.00 93.00 192 GLU A O 1
ATOM 1524 N N . PHE A 1 193 ? -10.979 -6.701 -0.375 1.00 87.81 193 PHE A N 1
ATOM 1525 C CA . PHE A 1 193 ? -12.297 -6.211 0.004 1.00 87.81 193 PHE A CA 1
ATOM 1526 C C . PHE A 1 193 ? -13.405 -7.093 -0.584 1.00 87.81 193 PHE A C 1
ATOM 1528 O O . PHE A 1 193 ? -13.236 -7.623 -1.686 1.00 87.81 193 PHE A O 1
ATOM 1535 N N . PRO A 1 194 ? -14.572 -7.186 0.083 1.00 81.12 194 PRO A N 1
ATOM 1536 C CA . PRO A 1 194 ? -15.731 -7.888 -0.470 1.00 81.12 194 PRO A CA 1
ATOM 1537 C C . PRO A 1 194 ? -16.241 -7.244 -1.768 1.00 81.12 194 PRO A C 1
ATOM 1539 O O . PRO A 1 194 ? -16.754 -7.937 -2.643 1.00 81.12 194 PRO A O 1
ATOM 1542 N N . ASP A 1 195 ? -16.072 -5.928 -1.906 1.00 80.50 195 ASP A N 1
ATOM 1543 C CA . ASP A 1 195 ? -16.372 -5.158 -3.107 1.00 80.50 195 ASP A CA 1
ATOM 1544 C C . ASP A 1 195 ? -15.548 -3.856 -3.136 1.00 80.50 195 ASP A C 1
ATOM 1546 O O . ASP A 1 195 ? -14.912 -3.466 -2.153 1.00 80.50 195 ASP A O 1
ATOM 1550 N N . CYS A 1 196 ? -15.527 -3.181 -4.285 1.00 75.88 196 CYS A N 1
ATOM 1551 C CA . CYS A 1 196 ? -14.700 -1.988 -4.481 1.00 75.88 196 CYS A CA 1
ATOM 1552 C C . CYS A 1 196 ? -15.175 -0.775 -3.680 1.00 75.88 196 CYS A C 1
ATOM 1554 O O . CYS A 1 196 ? -14.346 0.028 -3.264 1.00 75.88 196 CYS A O 1
ATOM 1556 N N . GLU A 1 197 ? -16.485 -0.624 -3.491 1.00 84.38 197 GLU A N 1
ATOM 1557 C CA . GLU A 1 197 ? -17.072 0.533 -2.813 1.00 84.38 197 GLU A CA 1
ATOM 1558 C C . GLU A 1 197 ? -16.738 0.491 -1.322 1.00 84.38 197 GLU A C 1
ATOM 1560 O O . GLU A 1 197 ? -16.214 1.458 -0.775 1.00 84.38 197 GLU A O 1
ATOM 1565 N N . SER A 1 198 ? -16.908 -0.679 -0.710 1.00 82.38 198 SER A N 1
ATOM 1566 C CA . SER A 1 198 ? -16.467 -1.003 0.643 1.00 82.38 198 SER A CA 1
ATOM 1567 C C . SER A 1 198 ? -15.014 -0.603 0.897 1.00 82.38 198 SER A C 1
ATOM 1569 O O . SER A 1 198 ? -14.692 -0.047 1.948 1.00 82.38 198 SER A O 1
ATOM 1571 N N . GLY A 1 199 ? -14.133 -0.836 -0.082 1.00 77.75 199 GLY A N 1
ATOM 1572 C CA . GLY A 1 199 ? -12.727 -0.484 0.060 1.00 77.75 199 GLY A CA 1
ATOM 1573 C C . GLY A 1 199 ? -12.457 1.009 0.155 1.00 77.75 199 GLY A C 1
ATOM 1574 O O . GLY A 1 199 ? -11.610 1.429 0.939 1.00 77.75 199 GLY A O 1
ATOM 1575 N N . LEU A 1 200 ? -13.223 1.820 -0.569 1.00 83.19 200 LEU A N 1
ATOM 1576 C CA . LEU A 1 200 ? -13.103 3.277 -0.525 1.00 83.19 200 LEU A CA 1
ATOM 1577 C C . LEU A 1 200 ? -13.622 3.867 0.797 1.00 83.19 200 LEU A C 1
ATOM 1579 O O . LEU A 1 200 ? -13.215 4.965 1.166 1.00 83.19 200 LEU A O 1
ATOM 1583 N N . LEU A 1 201 ? -14.494 3.143 1.509 1.00 88.75 201 LEU A N 1
ATOM 1584 C CA . LEU A 1 201 ? -15.184 3.625 2.709 1.00 88.75 201 LEU A CA 1
ATOM 1585 C C . LEU A 1 201 ? -14.492 3.246 4.027 1.00 88.75 201 LEU A C 1
ATOM 1587 O O . LEU A 1 201 ? -14.663 3.956 5.017 1.00 88.75 201 LEU A O 1
ATOM 1591 N N . ILE A 1 202 ? -13.703 2.162 4.068 1.00 88.31 202 ILE A N 1
ATOM 1592 C CA . ILE A 1 202 ? -13.092 1.668 5.320 1.00 88.31 202 ILE A CA 1
ATOM 1593 C C . ILE A 1 202 ? -12.230 2.725 6.013 1.00 88.31 202 ILE A C 1
ATOM 1595 O O . ILE A 1 202 ? -12.254 2.815 7.237 1.00 88.31 202 ILE A O 1
ATOM 1599 N N . HIS A 1 203 ? -11.488 3.538 5.257 1.00 86.12 203 HIS A N 1
ATOM 1600 C CA . HIS A 1 203 ? -10.609 4.551 5.845 1.00 86.12 203 HIS A CA 1
ATOM 1601 C C . HIS A 1 203 ? -11.383 5.618 6.644 1.00 86.12 203 HIS A C 1
ATOM 1603 O O . HIS A 1 203 ? -10.855 6.194 7.597 1.00 86.12 203 HIS A O 1
ATOM 1609 N N . ASP A 1 204 ? -12.643 5.862 6.284 1.00 88.12 204 ASP A N 1
ATOM 1610 C CA . ASP A 1 204 ? -13.499 6.837 6.958 1.00 88.12 204 ASP A CA 1
ATOM 1611 C C . ASP A 1 204 ? -14.271 6.231 8.139 1.00 88.12 204 ASP A C 1
ATOM 1613 O O . ASP A 1 204 ? -14.885 6.968 8.915 1.00 88.12 204 ASP A O 1
ATOM 1617 N N . ALA A 1 205 ? -14.215 4.907 8.321 1.00 90.62 205 ALA A N 1
ATOM 1618 C CA . ALA A 1 205 ? -14.878 4.223 9.421 1.00 90.62 205 ALA A CA 1
ATOM 1619 C C . ALA A 1 205 ? -14.250 4.616 10.777 1.00 90.62 205 ALA A C 1
ATOM 1621 O O . ALA A 1 205 ? -13.019 4.582 10.921 1.00 90.62 205 ALA A O 1
ATOM 1622 N N . PRO A 1 206 ? -15.058 4.939 11.808 1.00 91.31 206 PRO A N 1
ATOM 1623 C CA . PRO A 1 206 ? -14.550 5.270 13.139 1.00 91.31 206 PRO A CA 1
ATOM 1624 C C . PRO A 1 206 ? -13.656 4.181 13.735 1.00 91.31 206 PRO A C 1
ATOM 1626 O O . PRO A 1 206 ? -12.706 4.499 14.443 1.00 91.31 206 PRO A O 1
ATOM 1629 N N . GLU A 1 207 ? -13.913 2.907 13.428 1.00 93.38 207 GLU A N 1
ATOM 1630 C CA . GLU A 1 207 ? -13.106 1.786 13.911 1.00 93.38 207 GLU A CA 1
ATOM 1631 C C . GLU A 1 207 ? -11.706 1.770 13.277 1.00 93.38 207 GLU A C 1
ATOM 1633 O O . GLU A 1 207 ? -10.725 1.464 13.957 1.00 93.38 207 GLU A O 1
ATOM 1638 N N . TYR A 1 208 ? -11.580 2.169 12.004 1.00 91.31 208 TYR A N 1
ATOM 1639 C CA . TYR A 1 208 ? -10.277 2.317 11.351 1.00 91.31 208 TYR A CA 1
ATOM 1640 C C . TYR A 1 208 ? -9.485 3.460 11.996 1.00 91.31 208 TYR A C 1
ATOM 1642 O O . TYR A 1 208 ? -8.345 3.260 12.426 1.00 91.31 208 TYR A O 1
ATOM 1650 N N . LYS A 1 209 ? -10.112 4.631 12.165 1.00 92.19 209 LYS A N 1
ATOM 1651 C CA . LYS A 1 209 ? -9.501 5.788 12.847 1.00 92.19 209 LYS A CA 1
ATOM 1652 C C . LYS A 1 209 ? -9.114 5.451 14.290 1.00 92.19 209 LYS A C 1
ATOM 1654 O O . LYS A 1 209 ? -7.999 5.734 14.721 1.00 92.19 209 LYS A O 1
ATOM 1659 N N . GLY A 1 210 ? -10.004 4.776 15.016 1.00 92.75 210 GLY A N 1
ATOM 1660 C CA . GLY A 1 210 ? -9.785 4.307 16.382 1.00 92.75 210 GLY A CA 1
ATOM 1661 C C . GLY A 1 210 ? -8.604 3.344 16.495 1.00 92.75 210 GLY A C 1
ATOM 1662 O O . GLY A 1 210 ? -7.789 3.497 17.402 1.00 92.75 210 GLY A O 1
ATOM 1663 N N . SER A 1 211 ? -8.442 2.418 15.542 1.00 92.69 211 SER A N 1
ATOM 1664 C CA . SER A 1 211 ? -7.288 1.510 15.536 1.00 92.69 211 SER A CA 1
ATOM 1665 C C . SER A 1 211 ? -5.959 2.262 15.440 1.00 92.69 211 SER A C 1
ATOM 1667 O O . SER A 1 211 ? -5.005 1.936 16.142 1.00 92.69 211 SER A O 1
ATOM 1669 N N . LEU A 1 212 ? -5.902 3.317 14.624 1.00 92.06 212 LEU A N 1
ATOM 1670 C CA . LEU A 1 212 ? -4.725 4.172 14.501 1.00 92.06 212 LEU A CA 1
ATOM 1671 C C . LEU A 1 212 ? -4.475 4.968 15.781 1.00 92.06 212 LEU A C 1
ATOM 1673 O O . LEU A 1 212 ? -3.346 4.992 16.271 1.00 92.06 212 LEU A O 1
ATOM 1677 N N . LEU A 1 213 ? -5.519 5.550 16.369 1.00 94.50 213 LEU A N 1
ATOM 1678 C CA . LEU A 1 213 ? -5.427 6.310 17.621 1.00 94.50 213 LEU A CA 1
ATOM 1679 C C . LEU A 1 213 ? -4.974 5.463 18.815 1.00 94.50 213 LEU A C 1
ATOM 1681 O O . LEU A 1 213 ? -4.266 5.977 19.684 1.00 94.50 213 LEU A O 1
ATOM 1685 N N . ALA A 1 214 ? -5.271 4.161 18.821 1.00 93.62 214 ALA A N 1
ATOM 1686 C CA . ALA A 1 214 ? -4.771 3.238 19.838 1.00 93.62 214 ALA A CA 1
ATOM 1687 C C . ALA A 1 214 ? -3.231 3.210 19.920 1.00 93.62 214 ALA A C 1
ATOM 1689 O O . ALA A 1 214 ? -2.676 2.974 20.993 1.00 93.62 214 ALA A O 1
ATOM 1690 N N . SER A 1 215 ? -2.513 3.517 18.829 1.00 93.00 215 SER A N 1
ATOM 1691 C CA . SER A 1 215 ? -1.044 3.631 18.862 1.00 93.00 215 SER A CA 1
ATOM 1692 C C . SER A 1 215 ? -0.523 4.791 19.716 1.00 93.00 215 SER A C 1
ATOM 1694 O O . SER A 1 215 ? 0.636 4.772 20.136 1.00 93.00 215 SER A O 1
ATOM 1696 N N . LEU A 1 216 ? -1.370 5.788 19.982 1.00 93.62 216 LEU A N 1
ATOM 1697 C CA . LEU A 1 216 ? -1.076 6.945 20.826 1.00 93.62 216 LEU A CA 1
ATOM 1698 C C . LEU A 1 216 ? -1.826 6.910 22.166 1.00 93.62 216 LEU A C 1
ATOM 1700 O O . LEU A 1 216 ? -1.799 7.910 22.879 1.00 93.62 216 LEU A O 1
ATOM 1704 N N . ASP A 1 217 ? -2.484 5.794 22.504 1.00 93.31 217 ASP A N 1
ATOM 1705 C CA . ASP A 1 217 ? -3.371 5.681 23.672 1.00 93.31 217 ASP A CA 1
ATOM 1706 C C . ASP A 1 217 ? -4.488 6.749 23.665 1.00 93.31 217 ASP A C 1
ATOM 1708 O O . ASP A 1 217 ? -4.822 7.346 24.689 1.00 93.31 217 ASP A O 1
ATOM 1712 N N . MET A 1 218 ? -5.045 7.015 22.479 1.00 92.94 218 MET A N 1
ATOM 1713 C CA . MET A 1 218 ? -6.111 7.991 22.249 1.00 92.94 218 MET A CA 1
ATOM 1714 C C . MET A 1 218 ? -7.396 7.310 21.762 1.00 92.94 218 MET A C 1
ATOM 1716 O O . MET A 1 218 ? -7.357 6.246 21.146 1.00 92.94 218 MET A O 1
ATOM 1720 N N . GLU A 1 219 ? -8.533 7.969 21.981 1.00 88.88 219 GLU A N 1
ATOM 1721 C CA . GLU A 1 219 ? -9.840 7.560 21.456 1.00 88.88 219 GLU A CA 1
ATOM 1722 C C . GLU A 1 219 ? -10.335 8.541 20.390 1.00 88.88 219 GLU A C 1
ATOM 1724 O O . GLU A 1 219 ? -10.011 9.734 20.414 1.00 88.88 219 GLU A O 1
ATOM 1729 N N . TYR A 1 220 ? -11.142 8.044 19.449 1.00 88.06 220 TYR A N 1
ATOM 1730 C CA . TYR A 1 220 ? -11.765 8.894 18.439 1.00 88.06 220 TYR A CA 1
ATOM 1731 C C . TYR A 1 220 ? -12.855 9.761 19.077 1.00 88.06 220 TYR A C 1
ATOM 1733 O O . TYR A 1 220 ? -13.828 9.244 19.622 1.00 88.06 220 TYR A O 1
ATOM 1741 N N . THR A 1 221 ? -12.705 11.083 18.986 1.00 86.44 221 THR A N 1
ATOM 1742 C CA . THR A 1 221 ? -13.665 12.046 19.551 1.00 86.44 221 THR A CA 1
ATOM 1743 C C . THR A 1 221 ? -14.314 12.914 18.476 1.00 86.44 221 THR A C 1
ATOM 1745 O O . THR A 1 221 ? -15.537 13.035 18.440 1.00 86.44 221 THR A O 1
ATOM 1748 N N . ASN A 1 222 ? -13.516 13.515 17.590 1.00 88.12 222 ASN A N 1
ATOM 1749 C CA . ASN A 1 222 ? -13.963 14.319 16.454 1.00 88.12 222 ASN A CA 1
ATOM 1750 C C . ASN A 1 222 ? -12.893 14.355 15.343 1.00 88.12 222 ASN A C 1
ATOM 1752 O O . ASN A 1 222 ? -11.758 13.927 15.556 1.00 88.12 222 ASN A O 1
ATOM 1756 N N . GLU A 1 223 ? -13.258 14.885 14.172 1.00 88.62 223 GLU A N 1
ATOM 1757 C CA . GLU A 1 223 ? -12.377 14.938 12.993 1.00 88.62 223 GLU A CA 1
ATOM 1758 C C . GLU A 1 223 ? -11.160 15.861 13.170 1.00 88.62 223 GLU A C 1
ATOM 1760 O O . GLU A 1 223 ? -10.081 15.531 12.694 1.00 88.62 223 GLU A O 1
ATOM 1765 N N . GLU A 1 224 ? -11.284 16.984 13.885 1.00 89.50 224 GLU A N 1
ATOM 1766 C CA . GLU A 1 224 ? -10.166 17.927 14.066 1.00 89.50 224 GLU A CA 1
ATOM 1767 C C . GLU A 1 224 ? -9.027 17.297 14.884 1.00 89.50 224 GLU A C 1
ATOM 1769 O O . GLU A 1 224 ? -7.850 17.390 14.530 1.00 89.50 2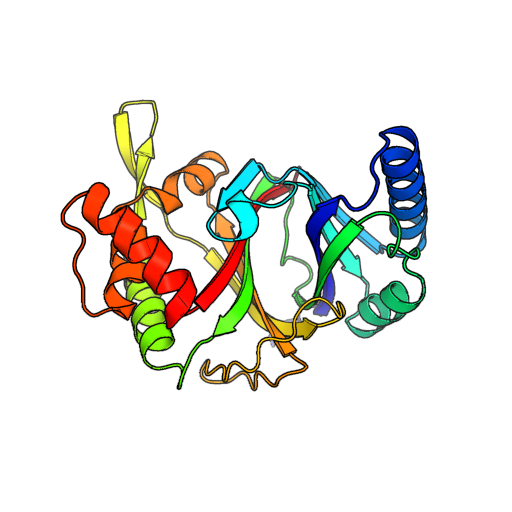24 GLU A O 1
ATOM 1774 N N . GLU A 1 225 ? -9.374 16.625 15.982 1.00 88.69 225 GLU A N 1
ATOM 1775 C CA . GLU A 1 225 ? -8.399 15.913 16.810 1.00 88.69 225 GLU A CA 1
ATOM 1776 C C . GLU A 1 225 ? -7.845 14.678 16.093 1.00 88.69 225 GLU A C 1
ATOM 1778 O O . GLU A 1 225 ? -6.664 14.355 16.241 1.00 88.69 225 GLU A O 1
ATOM 1783 N N . TRP A 1 226 ? -8.662 14.030 15.259 1.00 90.38 226 TRP A N 1
ATOM 1784 C CA . TRP A 1 226 ? -8.217 12.954 14.380 1.00 90.38 226 TRP A CA 1
ATOM 1785 C C . TRP A 1 226 ? -7.162 13.426 13.372 1.00 90.38 226 TRP A C 1
ATOM 1787 O O . TRP A 1 226 ? -6.101 12.815 13.295 1.00 90.38 226 TRP A O 1
ATOM 1797 N N . GLU A 1 227 ? -7.387 14.527 12.651 1.00 89.69 227 GLU A N 1
ATOM 1798 C CA . GLU A 1 227 ? -6.432 15.051 11.662 1.00 89.69 227 GLU A CA 1
ATOM 1799 C C . GLU A 1 227 ? -5.082 15.416 12.303 1.00 89.69 227 GLU A C 1
ATOM 1801 O O . GLU A 1 227 ? -4.016 15.108 11.758 1.00 89.69 227 GLU A O 1
ATOM 1806 N N . LYS A 1 228 ? -5.101 16.015 13.504 1.00 89.12 228 LYS A N 1
ATOM 1807 C CA . LYS A 1 228 ? -3.875 16.297 14.275 1.00 89.12 228 LYS A CA 1
ATOM 1808 C C . LYS A 1 228 ? -3.160 15.010 14.688 1.00 89.12 228 LYS A C 1
ATOM 1810 O O . LYS A 1 228 ? -1.928 14.949 14.646 1.00 89.12 228 LYS A O 1
ATOM 1815 N N . ALA A 1 229 ? -3.912 13.993 15.103 1.00 91.25 229 ALA A N 1
ATOM 1816 C CA . ALA A 1 229 ? -3.354 12.710 15.495 1.00 91.25 229 ALA A CA 1
ATOM 1817 C C . ALA A 1 229 ? -2.804 11.921 14.296 1.00 91.25 229 ALA A C 1
ATOM 1819 O O . ALA A 1 229 ? -1.721 11.360 14.425 1.00 91.25 229 ALA A O 1
ATOM 1820 N N . GLU A 1 230 ? -3.461 11.935 13.127 1.00 89.81 230 GLU A N 1
ATOM 1821 C CA . GLU A 1 230 ? -2.994 11.271 11.894 1.00 89.81 230 GLU A CA 1
ATOM 1822 C C . GLU A 1 230 ? -1.569 11.732 11.549 1.00 89.81 230 GLU A C 1
ATOM 1824 O O . GLU A 1 230 ? -0.671 10.911 11.363 1.00 89.81 230 GLU A O 1
ATOM 1829 N N . VAL A 1 231 ? -1.313 13.046 11.572 1.00 88.69 231 VAL A N 1
ATOM 1830 C CA . VAL A 1 231 ? 0.025 13.609 11.313 1.00 88.69 231 VAL A CA 1
ATOM 1831 C C . VAL A 1 231 ? 1.064 13.106 12.319 1.00 88.69 231 VAL A C 1
ATOM 1833 O O . VAL A 1 231 ? 2.186 12.771 11.933 1.00 88.69 231 VAL A O 1
ATOM 1836 N N . ARG A 1 232 ? 0.705 13.031 13.606 1.00 91.44 232 ARG A N 1
ATOM 1837 C CA . ARG A 1 232 ? 1.602 12.535 14.661 1.00 91.44 232 ARG A CA 1
ATOM 1838 C C . ARG A 1 232 ? 1.875 11.045 14.529 1.00 91.44 232 ARG A C 1
ATOM 1840 O O . ARG A 1 232 ? 3.018 10.636 14.676 1.00 91.44 232 ARG A O 1
ATOM 1847 N N . ILE A 1 233 ? 0.863 10.241 14.214 1.00 91.25 233 ILE A N 1
ATOM 1848 C CA . ILE A 1 233 ? 1.003 8.795 13.999 1.00 91.25 233 ILE A CA 1
ATOM 1849 C C . ILE A 1 233 ? 1.987 8.535 12.857 1.00 91.25 233 ILE A C 1
ATOM 1851 O O . ILE A 1 233 ? 2.910 7.734 13.016 1.00 91.25 233 ILE A O 1
ATOM 1855 N N . LEU A 1 234 ? 1.862 9.271 11.750 1.00 86.69 234 LEU A N 1
ATOM 1856 C CA . LEU A 1 234 ? 2.763 9.117 10.606 1.00 86.69 234 LEU A CA 1
ATOM 1857 C C . LEU A 1 234 ? 4.218 9.510 10.908 1.00 86.69 234 LEU A C 1
ATOM 1859 O O . LEU A 1 234 ? 5.151 8.986 10.299 1.00 86.69 234 LEU A O 1
ATOM 1863 N N . ALA A 1 235 ? 4.421 10.423 11.859 1.00 85.12 235 ALA A N 1
ATOM 1864 C CA . ALA A 1 235 ? 5.742 10.901 12.259 1.00 85.12 235 ALA A CA 1
ATOM 1865 C C . ALA A 1 235 ? 6.375 10.102 13.414 1.00 85.12 235 ALA A C 1
ATOM 1867 O O . ALA A 1 235 ? 7.595 9.996 13.482 1.00 85.12 235 ALA A O 1
ATOM 1868 N N . GLU A 1 236 ? 5.568 9.579 14.341 1.00 87.56 236 GLU A N 1
ATOM 1869 C CA . GLU A 1 236 ? 6.029 8.980 15.602 1.00 87.56 236 GLU A CA 1
ATOM 1870 C C . GLU A 1 236 ? 5.820 7.463 15.684 1.00 87.56 236 GLU A C 1
ATOM 1872 O O . GLU A 1 236 ? 6.365 6.834 16.593 1.00 87.56 236 GLU A O 1
ATOM 1877 N N . VAL A 1 237 ? 4.990 6.879 14.812 1.00 87.31 237 VAL A N 1
ATOM 1878 C CA . VAL A 1 237 ? 4.597 5.460 14.880 1.00 87.31 237 VAL A CA 1
ATOM 1879 C C . VAL A 1 237 ? 4.967 4.714 13.610 1.00 87.31 237 VAL A C 1
ATOM 1881 O O . VAL A 1 237 ? 5.702 3.732 13.677 1.00 87.31 237 VAL A O 1
ATOM 1884 N N . VAL A 1 238 ? 4.461 5.152 12.456 1.00 87.00 238 VAL A N 1
ATOM 1885 C CA . VAL A 1 238 ? 4.629 4.409 11.204 1.00 87.00 238 VAL A CA 1
ATOM 1886 C C . VAL A 1 238 ? 4.574 5.314 9.981 1.00 87.00 238 VAL A C 1
ATOM 1888 O O . VAL A 1 238 ? 3.643 6.086 9.817 1.00 87.00 238 VAL A O 1
ATOM 1891 N N . GLU A 1 239 ? 5.522 5.158 9.066 1.00 85.94 239 GLU A N 1
ATOM 1892 C CA . GLU A 1 239 ? 5.444 5.721 7.721 1.00 85.94 239 GLU A CA 1
ATOM 1893 C C . GLU A 1 239 ? 4.936 4.642 6.759 1.00 85.94 239 GLU A C 1
ATOM 1895 O O . GLU A 1 239 ? 5.595 3.617 6.566 1.00 85.94 239 GLU A O 1
ATOM 1900 N N . ARG A 1 240 ? 3.759 4.847 6.159 1.00 86.94 240 ARG A N 1
ATOM 1901 C CA . ARG A 1 240 ? 3.172 3.889 5.213 1.00 86.94 240 ARG A CA 1
ATOM 1902 C C . ARG A 1 240 ? 2.462 4.563 4.044 1.00 86.94 240 ARG A C 1
ATOM 1904 O O . ARG A 1 240 ? 1.910 5.659 4.163 1.00 86.94 240 ARG A O 1
ATOM 1911 N N . ASP A 1 241 ? 2.520 3.904 2.895 1.00 89.75 241 ASP A N 1
ATOM 1912 C CA . ASP A 1 241 ? 1.826 4.269 1.658 1.00 89.75 241 ASP A CA 1
ATOM 1913 C C . ASP A 1 241 ? 0.734 3.231 1.426 1.00 89.75 241 ASP A C 1
ATOM 1915 O O . ASP A 1 241 ? 1.017 2.037 1.303 1.00 89.75 241 ASP A O 1
ATOM 1919 N N . ILE A 1 242 ? -0.514 3.691 1.435 1.00 91.75 242 ILE A N 1
ATOM 1920 C CA . ILE A 1 242 ? -1.685 2.845 1.253 1.00 91.75 242 ILE A CA 1
ATOM 1921 C C . ILE A 1 242 ? -2.317 3.182 -0.083 1.00 91.75 242 ILE A C 1
ATOM 1923 O O . ILE A 1 242 ? -2.669 4.340 -0.331 1.00 91.75 242 ILE A O 1
ATOM 1927 N N . ARG A 1 243 ? -2.544 2.151 -0.899 1.00 93.62 243 ARG A N 1
ATOM 1928 C CA . ARG A 1 243 ? -3.243 2.274 -2.179 1.00 93.62 243 ARG A CA 1
ATOM 1929 C C . ARG A 1 243 ? -4.306 1.212 -2.335 1.00 93.62 243 ARG A C 1
ATOM 1931 O O . ARG A 1 243 ? -4.105 0.050 -1.984 1.00 93.62 243 ARG A O 1
ATOM 1938 N N . ILE A 1 244 ? -5.421 1.638 -2.912 1.00 92.88 244 ILE A N 1
ATOM 1939 C CA . ILE A 1 244 ? -6.546 0.781 -3.249 1.00 92.88 244 ILE A CA 1
ATOM 1940 C C . ILE A 1 244 ? -6.674 0.707 -4.761 1.00 92.88 244 ILE A C 1
ATOM 1942 O O . ILE A 1 244 ? -6.674 1.735 -5.441 1.00 92.88 244 ILE A O 1
ATOM 1946 N N . PHE A 1 245 ? -6.817 -0.500 -5.295 1.00 92.81 245 PHE A N 1
ATOM 1947 C CA . PHE A 1 245 ? -7.138 -0.702 -6.704 1.00 92.81 245 PHE A CA 1
ATOM 1948 C C . PHE A 1 245 ? -8.139 -1.837 -6.890 1.00 92.81 245 PHE A C 1
ATOM 1950 O O . PHE A 1 245 ? -8.274 -2.713 -6.039 1.00 92.81 245 PHE A O 1
ATOM 1957 N N . LYS A 1 246 ? -8.822 -1.819 -8.032 1.00 90.81 246 LYS A N 1
ATOM 1958 C CA . LYS A 1 246 ? -9.669 -2.908 -8.506 1.00 90.81 246 LYS A CA 1
ATOM 1959 C C . LYS A 1 246 ? -8.934 -3.684 -9.591 1.00 90.81 246 LYS A C 1
ATOM 1961 O O . LYS A 1 246 ? -8.423 -3.071 -10.528 1.00 90.81 246 LYS A O 1
ATOM 1966 N N . TYR A 1 247 ? -8.887 -5.006 -9.469 1.00 90.81 247 TYR A N 1
ATOM 1967 C CA . TYR A 1 247 ? -8.377 -5.868 -10.525 1.00 90.81 247 TYR A CA 1
ATOM 1968 C C . TYR A 1 247 ? -9.518 -6.235 -11.483 1.00 90.81 247 TYR A C 1
ATOM 1970 O O . TYR A 1 247 ? -10.448 -6.933 -11.084 1.00 90.81 247 TYR A O 1
ATOM 1978 N N . GLU A 1 248 ? -9.466 -5.749 -12.724 1.00 85.62 248 GLU A N 1
ATOM 1979 C CA . GLU A 1 248 ? -10.470 -6.013 -13.773 1.00 85.62 248 GLU A CA 1
ATOM 1980 C C . GLU A 1 248 ? -10.101 -7.181 -14.707 1.00 85.62 248 GLU A C 1
ATOM 1982 O O . GLU A 1 248 ? -8.907 -7.363 -15.052 1.00 85.62 248 GLU A O 1
#

Solvent-accessible surface area (backbone atoms only — not comparable to full-atom values): 13145 Å² total; per-residue (Å²): 134,79,80,78,68,60,58,21,4,32,38,42,36,40,39,48,39,76,58,34,89,45,69,67,51,49,48,52,52,49,52,49,48,53,53,47,47,69,72,59,40,74,39,79,64,42,76,44,64,39,79,43,58,37,72,63,31,68,78,26,54,55,39,34,36,31,35,34,23,83,26,50,63,54,38,53,58,44,56,79,66,52,69,90,38,87,74,39,42,44,52,50,37,36,44,36,72,42,49,75,73,71,69,54,74,80,35,14,38,45,39,36,43,38,59,28,28,38,68,87,19,60,39,45,47,41,18,53,49,41,39,52,54,31,39,74,72,29,27,58,26,72,46,96,89,70,50,70,46,68,46,51,66,48,78,69,44,79,42,59,20,44,62,78,45,88,88,68,69,37,92,30,45,43,70,48,98,93,43,90,37,47,70,68,29,33,43,38,37,35,29,35,32,92,39,59,67,60,57,72,31,40,75,76,8,67,48,46,51,27,12,57,30,38,36,72,79,42,75,81,83,52,68,72,65,45,56,59,46,53,58,48,41,46,73,62,29,38,36,43,36,34,38,27,42,69,27,117

Foldseek 3Di:
DDPPQQKWKKKKKDFFDWLDPDPVLQVVLVVLQVVLCVVQAPDWQDWDFFPDKDDSCVRGGRTMTMGIGNHLVSVVVSLVVRDDCPNTTAMWMWMDMAGPVLDDAQWKKKKKWFQAFADPQPLVVQLVVLVVVCLVVFFFFQDPVRDTDGWHWAWRDKAKIFTPGPPDQDCHQDDDVPYGAHSRITIMTMTITPHQRSVVGRCVGLSNLQSLCSSVVDHDDDDVVSVVSSVVSCVHGTPMIIGMDHRD

Mean predicted aligned error: 6.18 Å